Protein AF-A0A439DSK4-F1 (afdb_monomer)

Secondary structure (DSSP, 8-state):
-HHHHHHHHHHHHHHHHHHHHHHHHHHHH-GGGTTTS-TTTTTTT-TT-HHHHHHHHHHHHHHHHHHHHHTTTT-TTHHHHHHHHHHHHHHHHHHHHHTT--BTTB-TTHHHHHHHHHHHTT--SPEEETTEEESSSPPHHHHHHHHHHHHHHHHHHHHHHHHHHHHHHHHHHHHH-S-EEEEE---TTTHHHHHHHHHHS-TTSEEEEEES-TTSTHHHHHHHTTPEEEE--TT-HHHHHT-GGGGGEEEEEE--S-HHHHHHHHHHHHHHHHHHHHHHHHHHHT----------TTSSSSHHHHHSSTT---S--------------

Structure (mmCIF, N/CA/C/O backbone):
data_AF-A0A439DSK4-F1
#
_entry.id   AF-A0A439DSK4-F1
#
loop_
_atom_site.group_PDB
_atom_site.id
_atom_site.type_symbol
_atom_site.label_atom_id
_atom_site.label_alt_id
_atom_site.label_comp_id
_atom_site.label_asym_id
_atom_site.label_entity_id
_atom_site.label_seq_id
_atom_site.pdbx_PDB_ins_code
_atom_site.Cartn_x
_atom_site.Cartn_y
_atom_site.Cartn_z
_atom_site.occupancy
_atom_site.B_iso_or_equiv
_atom_site.auth_seq_id
_atom_site.auth_comp_id
_atom_site.auth_asym_id
_atom_site.auth_atom_id
_atom_site.pdbx_PDB_model_num
ATOM 1 N N . MET A 1 1 ? -8.556 -24.404 4.273 1.00 47.94 1 MET A N 1
ATOM 2 C CA . MET A 1 1 ? -8.830 -24.194 2.830 1.00 47.94 1 MET A CA 1
ATOM 3 C C . MET A 1 1 ? -8.808 -22.723 2.396 1.00 47.94 1 MET A C 1
ATOM 5 O O . MET A 1 1 ? -8.064 -22.414 1.481 1.00 47.94 1 MET A O 1
ATOM 9 N N . ARG A 1 2 ? -9.529 -21.777 3.029 1.00 57.34 2 ARG A N 1
ATOM 10 C CA . ARG A 1 2 ? -9.456 -20.345 2.624 1.00 57.34 2 ARG A CA 1
ATOM 11 C C . ARG A 1 2 ? -8.053 -19.719 2.728 1.00 57.34 2 ARG A C 1
ATOM 13 O O . ARG A 1 2 ? -7.704 -18.893 1.894 1.00 57.34 2 ARG A O 1
ATOM 20 N N . SER A 1 3 ? -7.243 -20.126 3.708 1.00 65.94 3 SER A N 1
ATOM 21 C CA . SER A 1 3 ? -5.870 -19.625 3.873 1.00 65.94 3 SER A CA 1
ATOM 22 C C . SER A 1 3 ? -4.906 -20.142 2.799 1.00 65.94 3 SER A C 1
ATOM 24 O O . SER A 1 3 ? -4.084 -19.378 2.308 1.00 65.94 3 SER A O 1
ATOM 26 N N . THR A 1 4 ? -5.025 -21.407 2.387 1.00 75.81 4 THR A N 1
ATOM 27 C CA . THR A 1 4 ? -4.135 -22.016 1.385 1.00 75.81 4 THR A CA 1
ATOM 28 C C . THR A 1 4 ? -4.382 -21.450 -0.011 1.00 75.81 4 THR A C 1
ATOM 30 O O . THR A 1 4 ? -3.425 -21.134 -0.712 1.00 75.81 4 THR A O 1
ATOM 33 N N . VAL A 1 5 ? -5.648 -21.218 -0.378 1.00 79.38 5 VAL A N 1
ATOM 34 C CA . VAL A 1 5 ? -6.018 -20.573 -1.652 1.00 79.38 5 VAL A CA 1
ATOM 35 C C . VAL A 1 5 ? -5.523 -19.125 -1.709 1.00 79.38 5 VAL A C 1
ATOM 37 O O . VAL A 1 5 ? -4.983 -18.705 -2.728 1.00 79.38 5 VAL A O 1
ATOM 40 N N . ALA A 1 6 ? -5.640 -18.368 -0.612 1.00 78.69 6 ALA A N 1
ATOM 41 C CA . ALA A 1 6 ? -5.159 -16.987 -0.563 1.00 78.69 6 ALA A CA 1
ATOM 42 C C . ALA A 1 6 ? -3.629 -16.898 -0.709 1.00 78.69 6 ALA A C 1
ATOM 44 O O . ALA A 1 6 ? -3.128 -16.057 -1.450 1.00 78.69 6 ALA A O 1
ATOM 45 N N . VAL A 1 7 ? -2.885 -17.794 -0.051 1.00 83.06 7 VAL A N 1
ATOM 46 C CA . VAL A 1 7 ? -1.418 -17.855 -0.165 1.00 83.06 7 VAL A CA 1
ATOM 47 C C . VAL A 1 7 ? -0.987 -18.277 -1.570 1.00 83.06 7 VAL A C 1
ATOM 49 O O . VAL A 1 7 ? -0.071 -17.674 -2.127 1.00 83.06 7 VAL A O 1
ATOM 52 N N . ALA A 1 8 ? -1.653 -19.268 -2.167 1.00 86.94 8 ALA A N 1
ATOM 53 C CA . ALA A 1 8 ? -1.380 -19.691 -3.539 1.00 86.94 8 ALA A CA 1
ATOM 54 C C . ALA A 1 8 ? -1.649 -18.564 -4.548 1.00 86.94 8 ALA A C 1
ATOM 56 O O . ALA A 1 8 ? -0.822 -18.325 -5.423 1.00 86.94 8 ALA A O 1
ATOM 57 N N . ALA A 1 9 ? -2.746 -17.818 -4.380 1.00 88.38 9 ALA A N 1
ATOM 58 C CA . ALA A 1 9 ? -3.070 -16.673 -5.226 1.00 88.38 9 ALA A CA 1
ATOM 59 C C . ALA A 1 9 ? -2.024 -15.553 -5.113 1.00 88.38 9 ALA A C 1
ATOM 61 O O . ALA A 1 9 ? -1.561 -15.052 -6.133 1.00 88.38 9 ALA A O 1
ATOM 62 N N . VAL A 1 10 ? -1.599 -15.196 -3.893 1.00 88.19 10 VAL A N 1
ATOM 63 C CA . VAL A 1 10 ? -0.529 -14.201 -3.690 1.00 88.19 10 VAL A CA 1
ATOM 64 C C . VAL A 1 10 ? 0.764 -14.651 -4.367 1.00 88.19 10 VAL A C 1
ATOM 66 O O . VAL A 1 10 ? 1.377 -13.850 -5.062 1.00 88.19 10 VAL A O 1
ATOM 69 N N . ARG A 1 11 ? 1.153 -15.926 -4.220 1.00 90.81 11 ARG A N 1
ATOM 70 C CA . ARG A 1 11 ? 2.361 -16.478 -4.857 1.00 90.81 11 ARG A CA 1
ATOM 71 C C . ARG A 1 11 ? 2.275 -16.466 -6.382 1.00 90.81 11 ARG A C 1
ATOM 73 O O . ARG A 1 11 ? 3.230 -16.072 -7.042 1.00 90.81 11 ARG A O 1
ATOM 80 N N . ALA A 1 12 ? 1.141 -16.874 -6.944 1.00 93.12 12 ALA A N 1
ATOM 81 C CA . ALA A 1 12 ? 0.941 -16.872 -8.389 1.00 93.12 12 ALA A CA 1
ATOM 82 C C . ALA A 1 12 ? 1.035 -15.447 -8.951 1.00 93.12 12 ALA A C 1
ATOM 84 O O . ALA A 1 12 ? 1.799 -15.197 -9.880 1.00 93.12 12 ALA A O 1
ATOM 85 N N . VAL A 1 13 ? 0.332 -14.490 -8.336 1.00 92.56 13 VAL A N 1
ATOM 86 C CA . VAL A 1 13 ? 0.369 -13.086 -8.767 1.00 92.56 13 VAL A CA 1
ATOM 87 C C . VAL A 1 13 ? 1.749 -12.466 -8.538 1.00 92.56 13 VAL A C 1
ATOM 89 O O . VAL A 1 13 ? 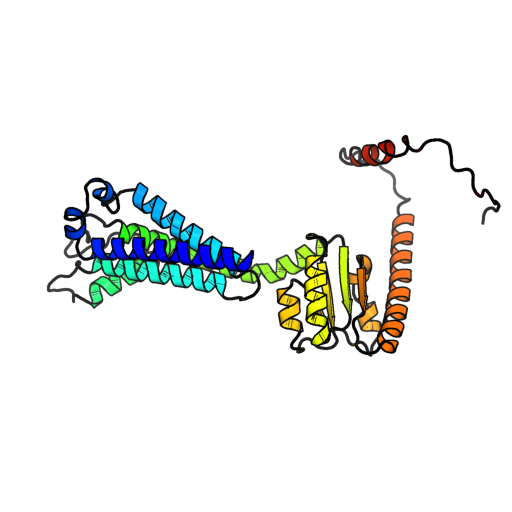2.195 -11.696 -9.382 1.00 92.56 13 VAL A O 1
ATOM 92 N N . SER A 1 14 ? 2.466 -12.819 -7.464 1.00 90.81 14 SER A N 1
ATOM 93 C CA . SER A 1 14 ? 3.832 -12.328 -7.249 1.00 90.81 14 SER A CA 1
ATOM 94 C C . SER A 1 14 ? 4.803 -12.855 -8.301 1.00 90.81 14 SER A C 1
ATOM 96 O O . SER A 1 14 ? 5.611 -12.084 -8.796 1.00 90.81 14 SER A O 1
ATOM 98 N N . VAL A 1 15 ? 4.700 -14.133 -8.688 1.00 94.31 15 VAL A N 1
ATOM 99 C CA . VAL A 1 15 ? 5.528 -14.705 -9.765 1.00 94.31 15 VAL A CA 1
ATOM 100 C C . VAL A 1 15 ? 5.248 -13.986 -11.083 1.00 94.31 15 VAL A C 1
ATOM 102 O O . VAL A 1 15 ? 6.185 -13.562 -11.753 1.00 94.31 15 VAL A O 1
ATOM 105 N N . VAL A 1 16 ? 3.973 -13.775 -11.422 1.00 94.50 16 VAL A N 1
ATOM 106 C CA . VAL A 1 16 ? 3.589 -13.018 -12.622 1.00 94.50 16 VAL A CA 1
ATOM 107 C C . VAL A 1 16 ? 4.134 -11.589 -12.562 1.00 94.50 16 VAL A C 1
ATOM 109 O O . VAL A 1 16 ? 4.761 -11.143 -13.516 1.00 94.50 16 VAL A O 1
ATOM 112 N N . ALA A 1 17 ? 3.968 -10.884 -11.441 1.00 92.69 17 ALA A N 1
ATOM 113 C CA . ALA A 1 17 ? 4.487 -9.529 -11.269 1.00 92.69 17 ALA A CA 1
ATOM 114 C C . ALA A 1 17 ? 6.015 -9.476 -11.432 1.00 92.69 17 ALA A C 1
ATOM 116 O O . ALA A 1 17 ? 6.518 -8.628 -12.163 1.00 92.69 17 ALA A O 1
ATOM 117 N N . SER A 1 18 ? 6.751 -10.401 -10.811 1.00 92.94 18 SER A N 1
ATOM 118 C CA . SER A 1 18 ? 8.209 -10.488 -10.933 1.00 92.94 18 SER A CA 1
ATOM 119 C C . SER A 1 18 ? 8.661 -10.774 -12.365 1.00 92.94 18 SER A C 1
ATOM 121 O O . SER A 1 18 ? 9.619 -10.155 -12.816 1.00 92.94 18 SER A O 1
ATOM 123 N N . LEU A 1 19 ? 7.967 -11.651 -13.099 1.00 93.50 19 LEU A N 1
ATOM 124 C CA . LEU A 1 19 ? 8.266 -11.923 -14.510 1.00 93.50 19 LEU A CA 1
ATOM 125 C C . LEU A 1 19 ? 8.030 -10.688 -15.388 1.00 93.50 19 LEU A C 1
ATOM 127 O O . LEU A 1 19 ? 8.884 -10.350 -16.205 1.00 93.50 19 LEU A O 1
ATOM 131 N N . LEU A 1 20 ? 6.908 -9.985 -15.194 1.00 92.44 20 LEU A N 1
ATOM 132 C CA . LEU A 1 20 ? 6.595 -8.765 -15.943 1.00 92.44 20 LEU A CA 1
ATOM 133 C C . LEU A 1 20 ? 7.613 -7.653 -15.657 1.00 92.44 20 LEU A C 1
ATOM 135 O O . LEU A 1 20 ? 8.117 -7.026 -16.585 1.00 92.44 20 LEU A O 1
ATOM 139 N N . LEU A 1 21 ? 7.942 -7.426 -14.382 1.00 92.81 21 LEU A N 1
ATOM 140 C CA . LEU A 1 21 ? 8.924 -6.421 -13.975 1.00 92.81 21 LEU A CA 1
ATOM 141 C C . LEU A 1 21 ? 10.331 -6.775 -14.464 1.00 92.81 21 LEU A C 1
ATOM 143 O O . LEU A 1 21 ? 11.011 -5.911 -15.006 1.00 92.81 21 LEU A O 1
ATOM 147 N N . GLY A 1 22 ? 10.750 -8.036 -14.330 1.00 91.31 22 GLY A N 1
ATOM 148 C CA . GLY A 1 22 ? 12.042 -8.510 -14.825 1.00 91.31 22 GLY A CA 1
ATOM 149 C C . GLY A 1 22 ? 12.175 -8.350 -16.340 1.00 91.31 22 GLY A C 1
ATOM 150 O O . GLY A 1 22 ? 13.206 -7.882 -16.818 1.00 91.31 22 GLY A O 1
ATOM 151 N N . TYR A 1 23 ? 11.111 -8.644 -17.093 1.00 89.94 23 TYR A N 1
ATOM 152 C CA . TYR A 1 23 ? 11.073 -8.404 -18.536 1.00 89.94 23 TYR A CA 1
ATOM 153 C C . TYR A 1 23 ? 11.202 -6.912 -18.882 1.00 89.94 23 TYR A C 1
ATOM 155 O O . TYR A 1 23 ? 11.956 -6.553 -19.783 1.00 89.94 23 TYR A O 1
ATOM 163 N N . LEU A 1 24 ? 10.524 -6.024 -18.146 1.00 89.50 24 LEU A N 1
ATOM 164 C CA . LEU A 1 24 ? 10.644 -4.577 -18.355 1.00 89.50 24 LEU A CA 1
ATOM 165 C C . LEU A 1 24 ? 12.032 -4.036 -18.000 1.00 89.50 24 LEU A C 1
ATOM 167 O O . LEU A 1 24 ? 12.530 -3.167 -18.709 1.00 89.50 24 LEU A O 1
ATOM 171 N N . VAL A 1 25 ? 12.664 -4.558 -16.947 1.00 91.12 25 VAL A N 1
ATOM 172 C CA . VAL A 1 25 ? 14.054 -4.225 -16.601 1.00 91.12 25 VAL A CA 1
ATOM 173 C C . VAL A 1 25 ? 15.002 -4.665 -17.718 1.00 91.12 25 VAL A C 1
ATOM 175 O O . VAL A 1 25 ? 15.845 -3.881 -18.143 1.00 91.12 25 VAL A O 1
ATOM 178 N N . ALA A 1 26 ? 14.829 -5.878 -18.251 1.00 88.62 26 ALA A N 1
ATOM 179 C CA . ALA A 1 26 ? 15.627 -6.364 -19.374 1.00 88.62 26 ALA A CA 1
ATOM 180 C C . ALA A 1 26 ? 15.445 -5.499 -20.632 1.00 88.62 26 ALA A C 1
ATOM 182 O O . ALA A 1 26 ? 16.425 -5.177 -21.295 1.00 88.62 26 ALA A O 1
ATOM 183 N N . LEU A 1 27 ? 14.213 -5.074 -20.933 1.00 86.75 27 LEU A N 1
ATOM 184 C CA . LEU A 1 27 ? 13.937 -4.160 -22.045 1.00 86.75 27 LEU A CA 1
ATOM 185 C C . LEU A 1 27 ? 14.518 -2.757 -21.840 1.00 86.75 27 LEU A C 1
ATOM 187 O O . LEU A 1 27 ? 14.859 -2.111 -22.827 1.00 86.75 27 LEU A O 1
ATOM 191 N N . ALA A 1 28 ? 14.594 -2.279 -20.596 1.00 85.44 28 ALA A N 1
ATOM 192 C CA . ALA A 1 28 ? 15.182 -0.982 -20.273 1.00 85.44 28 ALA A CA 1
ATOM 193 C C . ALA A 1 28 ? 16.709 -0.992 -20.444 1.00 85.44 28 ALA A C 1
ATOM 195 O O . ALA A 1 28 ? 17.261 -0.034 -20.969 1.00 85.44 28 ALA A O 1
ATOM 196 N N . LEU A 1 29 ? 17.369 -2.091 -20.062 1.00 85.88 29 LEU A N 1
ATOM 197 C CA . LEU A 1 29 ? 18.821 -2.257 -20.204 1.00 85.88 29 LEU A CA 1
ATOM 198 C C . LEU A 1 29 ? 19.249 -2.629 -21.630 1.00 85.88 29 LEU A C 1
ATOM 200 O O . LEU A 1 29 ? 20.319 -2.238 -22.080 1.00 85.88 29 LEU A O 1
ATOM 204 N N . ALA A 1 30 ? 18.442 -3.426 -22.330 1.00 84.31 30 ALA A N 1
ATOM 205 C CA . ALA A 1 30 ? 18.761 -3.949 -23.651 1.00 84.31 30 ALA A CA 1
ATOM 206 C C . ALA A 1 30 ? 17.508 -3.923 -24.547 1.00 84.31 30 ALA A C 1
ATOM 208 O O . ALA A 1 30 ? 16.798 -4.930 -24.662 1.00 84.31 30 ALA A O 1
ATOM 209 N N . PRO A 1 31 ? 17.228 -2.804 -25.241 1.00 80.62 31 PRO A N 1
ATOM 210 C CA . PRO A 1 31 ? 16.027 -2.674 -26.073 1.00 80.62 31 PRO A CA 1
ATOM 211 C C . PRO A 1 31 ? 15.969 -3.708 -27.213 1.00 80.62 31 PRO A C 1
ATOM 213 O O . PRO A 1 31 ? 14.883 -4.121 -27.618 1.00 80.62 31 PRO A O 1
ATOM 216 N N . GLN A 1 32 ? 17.132 -4.207 -27.646 1.00 79.50 32 GLN A N 1
ATOM 217 C CA . GLN A 1 32 ? 17.323 -5.258 -28.659 1.00 79.50 32 GLN A CA 1
ATOM 218 C C . GLN A 1 32 ? 16.675 -6.603 -28.278 1.00 79.50 32 GLN A C 1
ATOM 220 O O . GLN A 1 32 ? 16.420 -7.452 -29.132 1.00 79.50 32 GLN A O 1
ATOM 225 N N . VAL A 1 33 ? 16.397 -6.832 -26.987 1.00 80.56 33 VAL A N 1
ATOM 226 C CA . VAL A 1 33 ? 15.701 -8.042 -26.514 1.00 80.56 33 VAL A CA 1
ATOM 227 C C . VAL A 1 33 ? 14.283 -8.121 -27.089 1.00 80.56 33 VAL A C 1
ATOM 229 O O . VAL A 1 33 ? 13.778 -9.222 -27.312 1.00 80.56 33 VAL A O 1
ATOM 232 N N . ARG A 1 34 ? 13.659 -6.977 -27.406 1.00 79.44 34 ARG A N 1
ATOM 233 C CA . ARG A 1 34 ? 12.335 -6.937 -28.040 1.00 79.44 34 ARG A CA 1
ATOM 234 C C . ARG A 1 34 ? 12.344 -7.539 -29.442 1.00 79.44 34 ARG A C 1
ATOM 236 O O . ARG A 1 34 ? 11.388 -8.216 -29.806 1.00 79.44 34 ARG A O 1
ATOM 243 N N . ASP A 1 35 ? 13.413 -7.329 -30.201 1.00 80.12 35 ASP A N 1
ATOM 244 C CA . ASP A 1 35 ? 13.497 -7.779 -31.595 1.00 80.12 35 ASP A CA 1
ATOM 245 C C . ASP A 1 35 ? 13.638 -9.302 -31.697 1.00 80.12 35 ASP A C 1
ATOM 247 O O . ASP A 1 35 ? 13.236 -9.909 -32.686 1.00 80.12 35 ASP A O 1
ATOM 251 N N . ARG A 1 36 ? 14.136 -9.943 -30.631 1.00 82.06 36 ARG A N 1
ATOM 252 C CA . ARG A 1 36 ? 14.191 -11.408 -30.502 1.00 82.06 36 ARG A CA 1
ATOM 253 C C . ARG A 1 36 ? 12.869 -12.027 -30.037 1.00 82.06 36 ARG A C 1
ATOM 255 O O . ARG A 1 36 ? 12.736 -13.250 -30.057 1.00 82.06 36 ARG A O 1
ATOM 262 N N . ALA A 1 37 ? 11.904 -11.219 -29.594 1.00 79.88 37 ALA A N 1
ATOM 263 C CA . ALA A 1 37 ? 10.611 -11.706 -29.132 1.00 79.88 37 ALA A CA 1
ATOM 264 C C . ALA A 1 37 ? 9.670 -12.002 -30.317 1.00 79.88 37 ALA A C 1
ATOM 266 O O . ALA A 1 37 ? 9.705 -11.295 -31.330 1.00 79.88 37 ALA A O 1
ATOM 267 N N . PRO A 1 38 ? 8.783 -13.010 -30.196 1.00 85.12 38 PRO A N 1
ATOM 268 C CA . PRO A 1 38 ? 7.794 -13.307 -31.227 1.00 85.12 38 PRO A CA 1
ATOM 269 C C . PRO A 1 38 ? 6.893 -12.093 -31.489 1.00 85.12 38 PRO A C 1
ATOM 271 O O . PRO A 1 38 ? 6.562 -11.343 -30.568 1.00 85.12 38 PRO A O 1
ATOM 274 N N . ALA A 1 39 ? 6.451 -11.920 -32.739 1.00 81.19 39 ALA A N 1
ATOM 275 C CA . ALA A 1 39 ? 5.679 -10.754 -33.190 1.00 81.19 39 ALA A CA 1
ATOM 276 C C . ALA A 1 39 ? 4.429 -10.462 -32.333 1.00 81.19 39 ALA A C 1
ATOM 278 O O . ALA A 1 39 ? 4.049 -9.309 -32.138 1.00 81.19 39 ALA A O 1
ATOM 279 N N . THR A 1 40 ? 3.826 -11.501 -31.750 1.00 80.38 40 THR A N 1
ATOM 280 C CA . THR A 1 40 ? 2.673 -11.406 -30.844 1.00 80.38 40 THR A CA 1
ATOM 281 C C . THR A 1 40 ? 2.989 -10.807 -29.472 1.00 80.38 40 THR A C 1
ATOM 283 O O . THR A 1 40 ? 2.054 -10.401 -28.792 1.00 80.38 40 THR A O 1
ATOM 286 N N . LEU A 1 41 ? 4.257 -10.726 -29.051 1.00 80.75 41 LEU A N 1
ATOM 287 C CA . LEU A 1 41 ? 4.695 -10.099 -27.792 1.00 80.75 41 LEU A CA 1
ATOM 288 C C . LEU A 1 41 ? 5.414 -8.760 -27.986 1.00 80.75 41 LEU A C 1
ATOM 290 O O . LEU A 1 41 ? 5.606 -8.035 -27.013 1.00 80.75 41 LEU A O 1
ATOM 294 N N . GLN A 1 42 ? 5.769 -8.385 -29.215 1.00 82.00 42 GLN A N 1
ATOM 295 C CA . GLN A 1 42 ? 6.501 -7.140 -29.484 1.00 82.00 42 GLN A CA 1
ATOM 296 C C . GLN A 1 42 ? 5.717 -5.872 -29.113 1.00 82.00 42 GLN A C 1
ATOM 298 O O . GLN A 1 42 ? 6.315 -4.813 -28.931 1.00 82.00 42 GLN A O 1
ATOM 303 N N . TRP A 1 43 ? 4.388 -5.952 -28.981 1.00 83.31 43 TRP A N 1
ATOM 304 C CA . TRP A 1 43 ? 3.569 -4.845 -28.475 1.00 83.31 43 TRP A CA 1
ATOM 305 C C . TRP A 1 43 ? 3.781 -4.589 -26.976 1.00 83.31 43 TRP A C 1
ATOM 307 O O . TRP A 1 43 ? 3.610 -3.457 -26.515 1.00 83.31 43 TRP A O 1
ATOM 317 N N . PHE A 1 44 ? 4.161 -5.622 -26.218 1.00 83.25 44 PHE A N 1
ATOM 318 C CA . PHE A 1 44 ? 4.345 -5.544 -24.779 1.00 83.25 44 PHE A CA 1
ATOM 319 C C . PHE A 1 44 ? 5.709 -4.911 -24.472 1.00 83.25 44 PHE A C 1
ATOM 321 O O . PHE A 1 44 ? 6.766 -5.486 -24.736 1.00 83.25 44 PHE A O 1
ATOM 328 N N . GLY A 1 45 ? 5.679 -3.692 -23.931 1.00 80.12 45 GLY A N 1
ATOM 329 C CA . GLY A 1 45 ? 6.864 -2.923 -23.546 1.00 80.12 45 GLY A CA 1
ATOM 330 C C . GLY A 1 45 ? 7.280 -1.858 -24.556 1.00 80.12 45 GLY A C 1
ATOM 331 O O . GLY A 1 45 ? 8.278 -1.184 -24.313 1.00 80.12 45 GLY A O 1
ATOM 332 N N . ARG A 1 46 ? 6.545 -1.682 -25.666 1.00 85.31 46 ARG A N 1
ATOM 333 C CA . ARG A 1 46 ? 6.763 -0.579 -26.622 1.00 85.31 46 ARG A CA 1
ATOM 334 C C . ARG A 1 46 ? 6.652 0.787 -25.928 1.00 85.31 46 ARG A C 1
ATOM 336 O O . ARG A 1 46 ? 5.673 0.973 -25.210 1.00 85.31 46 ARG A O 1
ATOM 343 N N . PRO A 1 47 ? 7.580 1.735 -26.166 1.00 83.06 47 PRO A N 1
ATOM 344 C CA . PRO A 1 47 ? 7.474 3.110 -25.669 1.00 83.06 47 PRO A CA 1
ATOM 345 C C . PRO A 1 47 ? 6.075 3.690 -25.917 1.00 83.06 47 PRO A C 1
ATOM 347 O O . PRO A 1 47 ? 5.546 3.548 -27.019 1.00 83.06 47 PRO A O 1
ATOM 350 N N . GLY A 1 48 ? 5.454 4.276 -24.889 1.00 81.44 48 GLY A N 1
ATOM 351 C CA . GLY A 1 48 ? 4.106 4.859 -24.970 1.00 81.44 48 GLY A CA 1
ATOM 352 C C . GLY A 1 48 ? 2.936 3.865 -25.095 1.00 81.44 48 GLY A C 1
ATOM 353 O O . GLY A 1 48 ? 1.804 4.274 -25.350 1.00 81.44 48 GLY A O 1
ATOM 354 N N . SER A 1 49 ? 3.160 2.556 -24.933 1.00 88.12 49 SER A N 1
ATOM 355 C CA . SER A 1 49 ? 2.093 1.547 -25.021 1.00 88.12 49 SER A CA 1
ATOM 356 C C . SER A 1 49 ? 1.237 1.512 -23.748 1.00 88.12 49 SER A C 1
ATOM 358 O O . SER A 1 49 ? 1.596 0.876 -22.746 1.00 88.12 49 SER A O 1
ATOM 360 N N . TRP A 1 50 ? 0.070 2.162 -23.804 1.00 88.12 50 TRP A N 1
ATOM 361 C CA . TRP A 1 50 ? -0.884 2.259 -22.691 1.00 88.12 50 TRP A CA 1
ATOM 362 C C . TRP A 1 50 ? -1.377 0.892 -22.196 1.00 88.12 50 TRP A C 1
ATOM 364 O O . TRP A 1 50 ? -1.617 0.720 -20.999 1.00 88.12 50 TRP A O 1
ATOM 374 N N . GLN A 1 51 ? -1.477 -0.104 -23.085 1.00 91.50 51 GLN A N 1
ATOM 375 C CA . GLN A 1 51 ? -1.910 -1.458 -22.735 1.00 91.50 51 GLN A CA 1
ATOM 376 C C . GLN A 1 51 ? -0.932 -2.115 -21.756 1.00 91.50 51 GLN A C 1
ATOM 378 O O . GLN A 1 51 ? -1.351 -2.732 -20.777 1.00 91.50 51 GLN A O 1
ATOM 383 N N . THR A 1 52 ? 0.376 -1.950 -21.981 1.00 90.12 52 THR A N 1
ATOM 384 C CA . THR A 1 52 ? 1.410 -2.467 -21.071 1.00 90.12 52 THR A CA 1
ATOM 385 C C . THR A 1 52 ? 1.283 -1.867 -19.680 1.00 90.12 52 THR A C 1
ATOM 387 O O . THR A 1 52 ? 1.309 -2.591 -18.685 1.00 90.12 52 THR A O 1
ATOM 390 N N . ILE A 1 53 ? 1.122 -0.542 -19.621 1.00 89.31 53 ILE A N 1
ATOM 391 C CA . ILE A 1 53 ? 1.005 0.206 -18.368 1.00 89.31 53 ILE A CA 1
ATOM 392 C C . ILE A 1 53 ? -0.221 -0.286 -17.601 1.00 89.31 53 ILE A C 1
ATOM 394 O O . ILE A 1 53 ? -0.108 -0.648 -16.431 1.00 89.31 53 ILE A O 1
ATOM 398 N N . ALA A 1 54 ? -1.374 -0.371 -18.272 1.00 91.50 54 ALA A N 1
ATOM 399 C CA . ALA A 1 54 ? -2.619 -0.824 -17.667 1.00 91.50 54 ALA A CA 1
ATOM 400 C C . ALA A 1 54 ? -2.492 -2.238 -17.079 1.00 91.50 54 ALA A C 1
ATOM 402 O O . ALA A 1 54 ? -2.911 -2.466 -15.942 1.00 91.50 54 ALA A O 1
ATOM 403 N N . ILE A 1 55 ? -1.872 -3.176 -17.806 1.00 92.75 55 ILE A N 1
ATOM 404 C CA . ILE A 1 55 ? -1.671 -4.555 -17.339 1.00 92.75 55 ILE A CA 1
ATOM 405 C C . ILE A 1 55 ? -0.782 -4.582 -16.094 1.00 92.75 55 ILE A C 1
ATOM 407 O O . ILE A 1 55 ? -1.171 -5.165 -15.082 1.00 92.75 55 ILE A O 1
ATOM 411 N N . VAL A 1 56 ? 0.383 -3.930 -16.131 1.00 92.94 56 VAL A N 1
ATOM 412 C CA . VAL A 1 56 ? 1.334 -3.966 -15.010 1.00 92.94 56 VAL A CA 1
ATOM 413 C C . VAL A 1 56 ? 0.754 -3.283 -13.776 1.00 92.94 56 VAL A C 1
ATOM 415 O O . VAL A 1 56 ? 0.788 -3.861 -12.690 1.00 92.94 56 VAL A O 1
ATOM 418 N N . VAL A 1 57 ? 0.148 -2.103 -13.932 1.00 92.38 57 VAL A N 1
ATOM 419 C CA . VAL A 1 57 ? -0.512 -1.393 -12.826 1.00 92.38 57 VAL A CA 1
ATOM 420 C C . VAL A 1 57 ? -1.634 -2.241 -12.225 1.00 92.38 57 VAL A C 1
ATOM 422 O O . VAL A 1 57 ? -1.727 -2.347 -11.003 1.00 92.38 57 VAL A O 1
ATOM 425 N N . THR A 1 58 ? -2.446 -2.901 -13.055 1.00 93.94 58 THR A N 1
ATOM 426 C CA . THR A 1 58 ? -3.527 -3.780 -12.579 1.00 93.94 58 THR A CA 1
ATOM 427 C C . THR A 1 58 ? -2.980 -4.974 -11.800 1.00 93.94 58 THR A C 1
ATOM 429 O O . THR A 1 58 ? -3.500 -5.297 -10.733 1.00 93.94 58 THR A O 1
ATOM 432 N N . VAL A 1 59 ? -1.908 -5.608 -12.285 1.00 94.00 59 VAL A N 1
ATOM 433 C CA . VAL A 1 59 ? -1.256 -6.733 -11.596 1.00 94.00 59 VAL A CA 1
ATOM 434 C C . VAL A 1 59 ? -0.663 -6.289 -10.256 1.00 94.00 59 VAL A C 1
ATOM 436 O O . VAL A 1 59 ? -0.863 -6.972 -9.251 1.00 94.00 59 VAL A O 1
ATOM 439 N N . LEU A 1 60 ? 0.002 -5.130 -10.199 1.00 92.31 60 LEU A N 1
ATOM 440 C CA . LEU A 1 60 ? 0.554 -4.578 -8.956 1.00 92.31 60 LEU A CA 1
ATOM 441 C C . LEU A 1 60 ? -0.544 -4.191 -7.957 1.00 92.31 60 LEU A C 1
ATOM 443 O O . LEU A 1 60 ? -0.432 -4.496 -6.768 1.00 92.31 60 LEU A O 1
ATOM 447 N N . ALA A 1 61 ? -1.631 -3.577 -8.428 1.00 91.81 61 ALA A N 1
ATOM 448 C CA . ALA A 1 61 ? -2.788 -3.254 -7.599 1.00 91.81 61 ALA A CA 1
ATOM 449 C C . ALA A 1 61 ? -3.451 -4.524 -7.047 1.00 91.81 61 ALA A C 1
ATOM 451 O O . ALA A 1 61 ? -3.735 -4.607 -5.850 1.00 91.81 61 ALA A O 1
ATOM 452 N N . LEU A 1 62 ? -3.644 -5.543 -7.892 1.00 93.62 62 LEU A N 1
ATOM 453 C CA . LEU A 1 62 ? -4.185 -6.837 -7.485 1.00 93.62 62 LEU A CA 1
ATOM 454 C C . LEU A 1 62 ? -3.284 -7.510 -6.444 1.00 93.62 62 LEU A C 1
ATOM 456 O O . LEU A 1 62 ? -3.792 -7.996 -5.433 1.00 93.62 62 LEU A O 1
ATOM 460 N N . LEU A 1 63 ? -1.963 -7.493 -6.648 1.00 91.12 63 LEU A N 1
ATOM 461 C CA . LEU A 1 63 ? -0.992 -8.016 -5.689 1.00 91.12 63 LEU A CA 1
ATOM 462 C C . LEU A 1 63 ? -1.101 -7.293 -4.343 1.00 91.12 63 LEU A C 1
ATOM 464 O O . LEU A 1 63 ? -1.229 -7.950 -3.313 1.00 91.12 63 LEU A O 1
ATOM 468 N N . GLY A 1 64 ? -1.125 -5.957 -4.345 1.00 87.50 64 GLY A N 1
ATOM 469 C CA . GLY A 1 64 ? -1.289 -5.154 -3.132 1.00 87.50 64 GLY A CA 1
ATOM 470 C C . GLY A 1 64 ? -2.584 -5.486 -2.383 1.00 87.50 64 GLY A C 1
ATOM 471 O O . GLY A 1 64 ? -2.560 -5.740 -1.178 1.00 87.50 64 GLY A O 1
ATOM 472 N N . ILE A 1 65 ? -3.712 -5.578 -3.098 1.00 88.25 65 ILE A N 1
ATOM 473 C CA . ILE A 1 65 ? -5.013 -5.955 -2.523 1.00 88.25 65 ILE A CA 1
ATOM 474 C C . ILE A 1 65 ? -4.962 -7.367 -1.931 1.00 88.25 65 ILE A C 1
ATOM 476 O O . ILE A 1 65 ? -5.447 -7.584 -0.819 1.00 88.25 65 ILE A O 1
ATOM 480 N N . LEU A 1 66 ? -4.388 -8.333 -2.652 1.00 88.31 66 LEU A N 1
ATOM 481 C CA . LEU A 1 66 ? -4.279 -9.716 -2.192 1.00 88.31 66 LEU A CA 1
ATOM 482 C C . LEU A 1 66 ? -3.367 -9.835 -0.971 1.00 88.31 66 LEU A C 1
ATOM 484 O O . LEU A 1 66 ? -3.733 -10.536 -0.034 1.00 88.31 66 LEU A O 1
ATOM 488 N N . VAL A 1 67 ? -2.238 -9.123 -0.932 1.00 84.81 67 VAL A N 1
ATOM 489 C CA . VAL A 1 67 ? -1.329 -9.089 0.225 1.00 84.81 67 VAL A CA 1
ATOM 490 C C . VAL A 1 67 ? -2.043 -8.518 1.449 1.00 84.81 67 VAL A C 1
ATOM 492 O O . VAL A 1 67 ? -2.043 -9.150 2.506 1.00 84.81 67 VAL A O 1
ATOM 495 N N . VAL A 1 68 ? -2.729 -7.380 1.305 1.00 82.00 68 VAL A N 1
ATOM 496 C CA . VAL A 1 68 ? -3.485 -6.760 2.405 1.00 82.00 68 VAL A CA 1
ATOM 497 C C . VAL A 1 68 ? -4.623 -7.668 2.884 1.00 82.00 68 VAL A C 1
ATOM 499 O O . VAL A 1 68 ? -4.839 -7.805 4.089 1.00 82.00 68 VAL A O 1
ATOM 502 N N . ARG A 1 69 ? -5.339 -8.333 1.968 1.00 82.00 69 ARG A N 1
ATOM 503 C CA . ARG A 1 69 ? -6.434 -9.254 2.317 1.00 82.00 69 ARG A CA 1
ATOM 504 C C . ARG A 1 69 ? -5.944 -10.558 2.942 1.00 82.00 69 ARG A C 1
ATOM 506 O O . ARG A 1 69 ? -6.556 -11.031 3.896 1.00 82.00 69 ARG A O 1
ATOM 513 N N . ALA A 1 70 ? -4.861 -11.138 2.431 1.00 76.50 70 ALA A N 1
ATOM 514 C CA . ALA A 1 70 ? -4.304 -12.393 2.927 1.00 76.50 70 ALA A CA 1
ATOM 515 C C . ALA A 1 70 ? -3.658 -12.231 4.311 1.00 76.50 70 ALA A C 1
ATOM 517 O O . ALA A 1 70 ? -3.695 -13.161 5.114 1.00 76.50 70 ALA A O 1
ATOM 518 N N . GLN A 1 71 ? -3.105 -11.052 4.612 1.00 69.50 71 GLN A N 1
ATOM 519 C CA . GLN A 1 71 ? -2.466 -10.753 5.899 1.00 69.50 71 GLN A CA 1
ATOM 520 C C . GLN A 1 71 ? -3.427 -10.190 6.964 1.00 69.50 71 GLN A C 1
ATOM 522 O O . GLN A 1 71 ? -2.970 -9.798 8.039 1.00 69.50 71 GLN A O 1
ATOM 527 N N . GLY A 1 72 ? -4.741 -10.162 6.691 1.00 56.81 72 GLY A N 1
ATOM 528 C CA . GLY A 1 72 ? -5.778 -9.550 7.530 1.00 56.81 72 GLY A CA 1
ATOM 529 C C . GLY A 1 72 ? -5.542 -9.659 9.045 1.00 56.81 72 GLY A C 1
ATOM 530 O O . GLY A 1 72 ? -5.356 -10.751 9.574 1.00 56.81 72 GLY A O 1
ATOM 531 N N . VAL A 1 73 ? -5.542 -8.498 9.714 1.00 52.09 73 VAL A N 1
ATOM 532 C CA . VAL A 1 73 ? -5.413 -8.208 11.167 1.00 52.09 73 VAL A CA 1
ATOM 533 C C . VAL A 1 73 ? -4.210 -8.815 11.917 1.00 52.09 73 VAL A C 1
ATOM 535 O O . VAL A 1 73 ? -3.865 -8.334 12.989 1.00 52.09 73 VAL A O 1
ATOM 538 N N . ARG A 1 74 ? -3.505 -9.804 11.363 1.00 48.88 74 ARG A N 1
ATOM 539 C CA . ARG A 1 74 ? -2.481 -10.577 12.084 1.00 48.88 74 ARG A CA 1
ATOM 540 C C . ARG A 1 74 ? -1.083 -9.966 12.054 1.00 48.88 74 ARG A C 1
ATOM 542 O O . ARG A 1 74 ? -0.233 -10.408 12.819 1.00 48.88 74 ARG A O 1
ATOM 549 N N . ARG A 1 75 ? -0.816 -8.965 11.204 1.00 54.00 75 ARG A N 1
ATOM 550 C CA . ARG A 1 75 ? 0.463 -8.232 11.197 1.00 54.00 75 ARG A CA 1
ATOM 551 C C . ARG A 1 75 ? 0.257 -6.741 10.895 1.00 54.00 75 ARG A C 1
ATOM 553 O O . ARG A 1 75 ? -0.224 -6.415 9.811 1.00 54.00 75 ARG A O 1
ATOM 560 N N . PRO A 1 76 ? 0.660 -5.820 11.790 1.00 56.62 76 PRO A N 1
ATOM 561 C CA . PRO A 1 76 ? 0.504 -4.375 11.589 1.00 56.62 76 PRO A CA 1
ATOM 562 C C . PRO A 1 76 ? 1.372 -3.769 10.462 1.00 56.62 76 PRO A C 1
ATOM 564 O O . PRO A 1 76 ? 1.279 -2.572 10.216 1.00 56.62 76 PRO A O 1
ATOM 567 N N . GLY A 1 77 ? 2.181 -4.562 9.746 1.00 62.44 77 GLY A N 1
ATOM 568 C CA . GLY A 1 77 ? 3.131 -4.080 8.731 1.00 62.44 77 GLY A CA 1
ATOM 569 C C . GLY A 1 77 ? 2.702 -4.196 7.261 1.00 62.44 77 GLY A C 1
ATOM 570 O O . GLY A 1 77 ? 3.457 -3.771 6.392 1.00 62.44 77 GLY A O 1
ATOM 571 N N . ALA A 1 78 ? 1.529 -4.757 6.941 1.00 69.06 78 ALA A N 1
ATOM 572 C CA . ALA A 1 78 ? 1.149 -5.028 5.543 1.00 69.06 78 ALA A CA 1
ATOM 573 C C . ALA A 1 78 ? 1.131 -3.778 4.628 1.00 69.06 78 ALA A C 1
ATOM 575 O O . ALA A 1 78 ? 1.700 -3.841 3.539 1.00 69.06 78 ALA A O 1
ATOM 576 N N . PRO A 1 79 ? 0.557 -2.625 5.038 1.00 76.00 79 PRO A N 1
ATOM 577 C CA . PRO A 1 79 ? 0.568 -1.416 4.208 1.00 76.00 79 PRO A CA 1
ATOM 578 C C . PRO A 1 79 ? 1.982 -0.866 4.000 1.00 76.00 79 PRO A C 1
ATOM 580 O O . PRO A 1 79 ? 2.313 -0.414 2.909 1.00 76.00 79 PRO A O 1
ATOM 583 N N . VAL A 1 80 ? 2.831 -0.963 5.029 1.00 82.12 80 VAL A N 1
ATOM 584 C CA . VAL A 1 80 ? 4.234 -0.528 4.972 1.00 82.12 80 VAL A CA 1
ATOM 585 C C . VAL A 1 80 ? 5.010 -1.375 3.967 1.00 82.12 80 VAL A C 1
ATOM 587 O O . VAL A 1 80 ? 5.746 -0.829 3.154 1.00 82.12 80 VAL A O 1
ATOM 590 N N . ALA A 1 81 ? 4.796 -2.693 3.961 1.00 84.19 81 ALA A N 1
ATOM 591 C CA . ALA A 1 81 ? 5.428 -3.591 2.998 1.00 84.19 81 ALA A CA 1
ATOM 592 C C . ALA A 1 81 ? 5.007 -3.290 1.548 1.00 84.19 81 ALA A C 1
ATOM 594 O O . ALA A 1 81 ? 5.842 -3.349 0.650 1.00 84.19 81 ALA A O 1
ATOM 595 N N . VAL A 1 82 ? 3.738 -2.931 1.314 1.00 86.62 82 VAL A N 1
ATOM 596 C CA . VAL A 1 82 ? 3.254 -2.537 -0.023 1.00 86.62 82 VAL A CA 1
ATOM 597 C C . VAL A 1 82 ? 3.911 -1.234 -0.481 1.00 86.62 82 VAL A C 1
ATOM 599 O O . VAL A 1 82 ? 4.398 -1.168 -1.606 1.00 86.62 82 VAL A O 1
ATOM 602 N N . VAL A 1 83 ? 3.975 -0.220 0.387 1.00 88.31 83 VAL A N 1
ATOM 603 C CA . VAL A 1 83 ? 4.648 1.056 0.088 1.00 88.31 83 VAL A CA 1
ATOM 604 C C . VAL A 1 83 ? 6.136 0.840 -0.189 1.00 88.31 83 VAL A C 1
ATOM 606 O O . VAL A 1 83 ? 6.643 1.322 -1.198 1.00 88.31 83 VAL A O 1
ATOM 609 N N . ALA A 1 84 ? 6.824 0.077 0.664 1.00 89.00 84 ALA A N 1
ATOM 610 C CA . ALA A 1 84 ? 8.235 -0.249 0.486 1.00 89.00 84 ALA A CA 1
ATOM 611 C C . ALA A 1 84 ? 8.479 -1.022 -0.820 1.00 89.00 84 ALA A C 1
ATOM 613 O O . ALA A 1 84 ? 9.425 -0.727 -1.544 1.00 89.00 84 ALA A O 1
ATOM 614 N N . GLY A 1 85 ? 7.592 -1.964 -1.158 1.00 89.81 85 GLY A N 1
ATOM 615 C CA . GLY A 1 85 ? 7.640 -2.698 -2.419 1.00 89.81 85 GLY A CA 1
ATOM 616 C C . GLY A 1 85 ? 7.482 -1.785 -3.634 1.00 89.81 85 GLY A C 1
ATOM 617 O O . GLY A 1 85 ? 8.280 -1.872 -4.559 1.00 89.81 85 GLY A O 1
ATOM 618 N N . LEU A 1 86 ? 6.507 -0.871 -3.623 1.00 90.31 86 LEU A N 1
ATOM 619 C CA . LEU A 1 86 ? 6.317 0.107 -4.702 1.00 90.31 86 LEU A CA 1
ATOM 620 C C . LEU A 1 86 ? 7.517 1.052 -4.845 1.00 90.31 86 LEU A C 1
ATOM 622 O O . LEU A 1 86 ? 7.949 1.310 -5.964 1.00 90.31 86 LEU A O 1
ATOM 626 N N . ALA A 1 87 ? 8.091 1.516 -3.732 1.00 90.75 87 ALA A N 1
ATOM 627 C CA . ALA A 1 87 ? 9.294 2.346 -3.745 1.00 90.75 87 ALA A CA 1
ATOM 628 C C . ALA A 1 87 ? 10.502 1.596 -4.333 1.00 90.75 87 ALA A C 1
ATOM 630 O O . ALA A 1 87 ? 11.239 2.151 -5.146 1.00 90.75 87 ALA A O 1
ATOM 631 N N . LEU A 1 88 ? 10.675 0.319 -3.980 1.00 92.50 88 LEU A N 1
ATOM 632 C CA . LEU A 1 88 ? 11.743 -0.522 -4.519 1.00 92.50 88 LEU A CA 1
ATOM 633 C C . LEU A 1 88 ? 11.544 -0.814 -6.012 1.00 92.50 88 LEU A C 1
ATOM 635 O O . LEU A 1 88 ? 12.494 -0.717 -6.783 1.00 92.50 88 LEU A O 1
ATOM 639 N N . ILE A 1 89 ? 10.311 -1.103 -6.437 1.00 91.56 89 ILE A N 1
ATOM 640 C CA . ILE A 1 89 ? 9.956 -1.267 -7.855 1.00 91.56 89 ILE A CA 1
ATOM 641 C C . ILE A 1 89 ? 10.281 0.014 -8.632 1.00 91.56 89 ILE A C 1
ATOM 643 O O . ILE A 1 89 ? 10.929 -0.061 -9.676 1.00 91.56 89 ILE A O 1
ATOM 647 N N . SER A 1 90 ? 9.902 1.181 -8.100 1.00 91.50 90 SER A N 1
ATOM 648 C CA . SER A 1 90 ? 10.239 2.477 -8.694 1.00 91.50 90 SER A CA 1
ATOM 649 C C . SER A 1 90 ? 11.745 2.675 -8.826 1.00 91.50 90 SER A C 1
ATOM 651 O O . SER A 1 90 ? 12.204 3.147 -9.863 1.00 91.50 90 SER A O 1
ATOM 653 N N . ALA A 1 91 ? 12.510 2.352 -7.783 1.00 91.19 91 ALA A N 1
ATOM 654 C CA . ALA A 1 91 ? 13.955 2.527 -7.782 1.00 91.19 91 ALA A CA 1
ATOM 655 C C . ALA A 1 91 ? 14.629 1.614 -8.815 1.00 91.19 91 ALA A C 1
ATOM 657 O O . ALA A 1 91 ? 15.451 2.077 -9.597 1.00 91.19 91 ALA A O 1
ATOM 658 N N . VAL A 1 92 ? 14.241 0.338 -8.873 1.00 93.19 92 VAL A N 1
ATOM 659 C CA . VAL A 1 92 ? 14.817 -0.634 -9.815 1.00 93.19 92 VAL A CA 1
ATOM 660 C C . VAL A 1 92 ? 14.484 -0.272 -11.263 1.00 93.19 92 VAL A C 1
ATOM 662 O O . VAL A 1 92 ? 15.379 -0.233 -12.103 1.00 93.19 92 VAL A O 1
ATOM 665 N N . LEU A 1 93 ? 13.216 0.024 -11.565 1.00 91.06 93 LEU A N 1
ATOM 666 C CA . LEU A 1 93 ? 12.794 0.400 -12.919 1.00 91.06 93 LEU A CA 1
ATOM 667 C C . LEU A 1 93 ? 13.398 1.740 -13.358 1.00 91.06 93 LEU A C 1
ATOM 669 O O . LEU A 1 93 ? 13.808 1.872 -14.510 1.00 91.06 93 LEU A O 1
ATOM 673 N N . GLY A 1 94 ? 13.463 2.721 -12.452 1.00 88.44 94 GLY A N 1
ATOM 674 C CA . GLY A 1 94 ? 14.090 4.016 -12.712 1.00 88.44 94 GLY A CA 1
ATOM 675 C C . GLY A 1 94 ? 15.581 3.869 -13.002 1.00 88.44 94 GLY A C 1
ATOM 676 O O . GLY A 1 94 ? 16.048 4.356 -14.029 1.00 88.44 94 GLY A O 1
ATOM 677 N N . LEU A 1 95 ? 16.299 3.111 -12.168 1.00 91.06 95 LEU A N 1
ATOM 678 C CA . LEU A 1 95 ? 17.733 2.888 -12.333 1.00 91.06 95 LEU A CA 1
ATOM 679 C C . LEU A 1 95 ? 18.043 2.152 -13.635 1.00 91.06 95 LEU A C 1
ATOM 681 O O . LEU A 1 95 ? 18.943 2.560 -14.361 1.00 91.06 95 LEU A O 1
ATOM 685 N N . ALA A 1 96 ? 17.265 1.118 -13.962 1.00 89.88 96 ALA A N 1
ATOM 686 C CA . ALA A 1 96 ? 17.406 0.394 -15.221 1.00 89.88 96 ALA A CA 1
ATOM 687 C C . ALA A 1 96 ? 17.131 1.287 -16.442 1.00 89.88 96 ALA A C 1
ATOM 689 O O . ALA A 1 96 ? 17.801 1.154 -17.458 1.00 89.88 96 ALA A O 1
ATOM 690 N N . SER A 1 97 ? 16.171 2.213 -16.339 1.00 88.00 97 SER A N 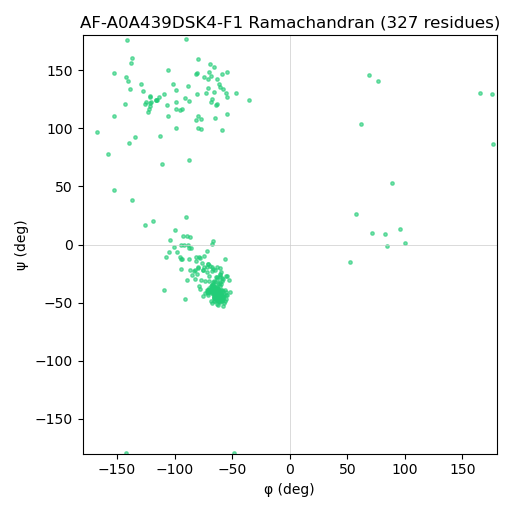1
ATOM 691 C CA . SER A 1 97 ? 15.810 3.122 -17.437 1.00 88.00 97 SER A CA 1
ATOM 692 C C . SER A 1 97 ? 16.843 4.222 -17.675 1.00 88.00 97 SER A C 1
ATOM 694 O O . SER A 1 97 ? 16.992 4.673 -18.805 1.00 88.00 97 SER A O 1
ATOM 696 N N . TYR A 1 98 ? 17.539 4.668 -16.626 1.00 88.25 98 TYR A N 1
ATOM 697 C CA . TYR A 1 98 ? 18.589 5.684 -16.728 1.00 88.25 98 TYR A CA 1
ATOM 698 C C . TYR A 1 98 ? 19.992 5.095 -16.877 1.00 88.25 98 TYR A C 1
ATOM 700 O O . TYR A 1 98 ? 20.940 5.865 -16.970 1.00 88.25 98 TYR A O 1
ATOM 708 N N . TRP A 1 99 ? 20.148 3.769 -16.887 1.00 86.44 99 TRP A N 1
ATOM 709 C CA . TRP A 1 99 ? 21.460 3.114 -16.883 1.00 86.44 99 TRP A CA 1
ATOM 710 C C . TRP A 1 99 ? 22.353 3.560 -18.048 1.00 86.44 99 TRP A C 1
ATOM 712 O O . TRP A 1 99 ? 23.542 3.801 -17.868 1.00 86.44 99 TRP A O 1
ATOM 722 N N . ASP A 1 100 ? 21.753 3.742 -19.224 1.00 82.75 100 ASP A N 1
ATOM 723 C CA . ASP A 1 100 ? 22.453 4.163 -20.442 1.00 82.75 100 ASP A CA 1
ATOM 724 C C . ASP A 1 100 ? 22.600 5.697 -20.560 1.00 82.75 100 ASP A C 1
ATOM 726 O O . ASP A 1 100 ? 23.237 6.200 -21.475 1.00 82.75 100 ASP A O 1
ATOM 730 N N . CYS A 1 101 ? 22.047 6.470 -19.614 1.00 83.38 101 CYS A N 1
ATOM 731 C CA . CYS A 1 101 ? 22.139 7.934 -19.590 1.00 83.38 101 CYS A CA 1
ATOM 732 C C . CYS A 1 101 ? 23.410 8.406 -18.865 1.00 83.38 101 CYS A C 1
ATOM 734 O O . CYS A 1 101 ? 23.341 8.936 -17.749 1.00 83.38 101 CYS A O 1
ATOM 736 N N . HIS A 1 102 ? 24.562 8.229 -19.507 1.00 81.88 102 HIS A N 1
ATOM 737 C CA . HIS A 1 102 ? 25.860 8.716 -19.039 1.00 81.88 102 HIS A CA 1
ATOM 738 C C . HIS A 1 102 ? 26.681 9.304 -20.195 1.00 81.88 102 HIS A C 1
ATOM 740 O O . HIS A 1 102 ? 26.447 8.985 -21.357 1.00 81.88 102 HIS A O 1
ATOM 746 N N . ASP A 1 103 ? 27.618 10.188 -19.871 1.00 80.06 103 ASP A N 1
ATOM 747 C CA . ASP A 1 103 ? 28.576 10.784 -20.805 1.00 80.06 103 ASP A CA 1
ATOM 748 C C . ASP A 1 103 ? 29.947 10.906 -20.109 1.00 80.06 103 ASP A C 1
ATOM 750 O O . ASP A 1 103 ? 30.084 10.576 -18.929 1.00 80.06 103 ASP A O 1
ATOM 754 N N . ASP A 1 104 ? 30.977 11.356 -20.828 1.00 77.00 104 ASP A N 1
ATOM 755 C CA . ASP A 1 104 ? 32.338 11.466 -20.279 1.00 77.00 104 ASP A CA 1
ATOM 756 C C . ASP A 1 104 ? 32.449 12.492 -19.129 1.00 77.00 104 ASP A C 1
ATOM 758 O O . ASP A 1 104 ? 33.353 12.403 -18.296 1.00 77.00 104 ASP A O 1
ATOM 762 N N . GLU A 1 105 ? 31.516 13.446 -19.046 1.00 77.75 105 GLU A N 1
ATOM 763 C CA . GLU A 1 105 ? 31.450 14.456 -17.980 1.00 77.75 105 GLU A CA 1
ATOM 764 C C . GLU A 1 105 ? 30.677 13.964 -16.740 1.00 77.75 105 GLU A C 1
ATOM 766 O O . GLU A 1 105 ? 30.880 14.474 -15.633 1.00 77.75 105 GLU A O 1
ATOM 771 N N . HIS A 1 106 ? 29.814 12.953 -16.884 1.00 77.75 106 HIS A N 1
ATOM 772 C CA . HIS A 1 106 ? 28.936 12.448 -15.834 1.00 77.75 106 HIS A CA 1
ATOM 773 C C . HIS A 1 106 ? 29.154 10.946 -15.570 1.00 77.75 106 HIS A C 1
ATOM 775 O O . HIS A 1 106 ? 28.775 10.102 -16.382 1.00 77.75 106 HIS A O 1
ATOM 781 N N . PRO A 1 107 ? 29.654 10.557 -14.379 1.00 83.06 107 PRO A N 1
ATOM 782 C CA . PRO A 1 107 ? 30.002 9.169 -14.089 1.00 83.06 107 PRO A CA 1
ATOM 783 C C . PRO A 1 107 ? 28.806 8.211 -14.197 1.00 83.06 107 PRO A C 1
ATOM 785 O O . PRO A 1 107 ? 27.737 8.451 -13.623 1.00 83.06 107 PRO A O 1
ATOM 788 N N . TRP A 1 108 ? 29.055 7.070 -14.847 1.00 81.88 108 TRP A N 1
ATOM 789 C CA . TRP A 1 108 ? 28.077 6.032 -15.201 1.00 81.88 108 TRP A CA 1
ATOM 790 C C . TRP A 1 108 ? 27.248 5.479 -14.030 1.00 81.88 108 TRP A C 1
ATOM 792 O O . TRP A 1 108 ? 26.122 5.045 -14.231 1.00 81.88 108 TRP A O 1
ATOM 802 N N . PHE A 1 109 ? 27.766 5.503 -12.797 1.00 84.44 109 PHE A N 1
ATOM 803 C CA . PHE A 1 109 ? 27.046 4.995 -11.622 1.00 84.44 109 PHE A CA 1
ATOM 804 C C . PHE A 1 109 ? 26.210 6.066 -10.904 1.00 84.44 109 PHE A C 1
ATOM 806 O O . PHE A 1 109 ? 25.047 5.846 -10.561 1.00 84.44 109 PHE A O 1
ATOM 813 N N . PHE A 1 110 ? 26.788 7.244 -10.652 1.00 84.75 110 PHE A N 1
ATOM 814 C CA . PHE A 1 110 ? 26.135 8.260 -9.819 1.00 84.75 110 PHE A CA 1
ATOM 815 C C . PHE A 1 110 ? 25.032 9.008 -10.565 1.00 84.75 110 PHE A C 1
ATOM 817 O O . PHE A 1 110 ? 24.051 9.427 -9.945 1.00 84.75 110 PHE A O 1
ATOM 824 N N . ARG A 1 111 ? 25.159 9.169 -11.888 1.00 85.75 111 ARG A N 1
ATOM 825 C CA . ARG A 1 111 ? 24.177 9.915 -12.678 1.00 85.75 111 ARG A CA 1
ATOM 826 C C . ARG A 1 111 ? 22.820 9.198 -12.748 1.00 85.75 111 ARG A C 1
ATOM 828 O O . ARG A 1 111 ? 21.827 9.821 -12.353 1.00 85.75 111 ARG A O 1
ATOM 835 N N . PRO A 1 112 ? 22.745 7.899 -13.101 1.00 84.25 112 PRO A N 1
ATOM 836 C CA . PRO A 1 112 ? 21.480 7.164 -13.077 1.00 84.25 112 PRO A CA 1
ATOM 837 C C . PRO A 1 112 ? 20.874 7.083 -11.673 1.00 84.25 112 PRO A C 1
ATOM 839 O O . PRO A 1 112 ? 19.652 7.150 -11.515 1.00 84.25 112 PRO A O 1
ATOM 842 N N . LEU A 1 113 ? 21.714 7.003 -10.633 1.00 87.00 113 LEU A N 1
ATOM 843 C CA . LEU A 1 113 ? 21.270 6.996 -9.239 1.00 87.00 113 LEU A CA 1
ATOM 844 C C . LEU A 1 113 ? 20.585 8.315 -8.848 1.00 87.00 113 LEU A C 1
ATOM 846 O O . LEU A 1 113 ? 19.501 8.295 -8.264 1.00 87.00 113 LEU A O 1
ATOM 850 N N . MET A 1 114 ? 21.173 9.457 -9.211 1.00 86.62 114 MET A N 1
ATOM 851 C CA . MET A 1 114 ? 20.602 10.782 -8.941 1.00 86.62 114 MET A CA 1
ATOM 852 C C . MET A 1 114 ? 19.281 11.005 -9.685 1.00 86.62 114 MET A C 1
ATOM 854 O O . MET A 1 114 ? 18.313 11.496 -9.100 1.00 86.62 114 MET A O 1
ATOM 858 N N . PHE A 1 115 ? 19.199 10.594 -10.952 1.00 87.19 115 PHE A N 1
ATOM 859 C CA . PHE A 1 115 ? 17.957 10.666 -11.728 1.00 87.19 115 PHE A CA 1
ATOM 860 C C . PHE A 1 115 ? 16.875 9.728 -11.186 1.00 87.19 115 PHE A C 1
ATOM 862 O O . PHE A 1 115 ? 15.701 10.085 -11.133 1.00 87.19 115 PHE A O 1
ATOM 869 N N . THR A 1 116 ? 17.253 8.555 -10.687 1.00 87.50 116 THR A N 1
ATOM 870 C CA . THR A 1 116 ? 16.313 7.647 -10.017 1.00 87.50 116 THR A CA 1
ATOM 871 C C . THR A 1 116 ? 15.818 8.226 -8.695 1.00 87.50 116 THR A C 1
ATOM 873 O O . THR A 1 116 ? 14.629 8.139 -8.388 1.00 87.50 116 THR A O 1
ATOM 876 N N . ALA A 1 117 ? 16.698 8.869 -7.923 1.00 87.94 117 ALA A N 1
ATOM 877 C CA . ALA A 1 117 ? 16.324 9.534 -6.681 1.00 87.94 117 ALA A CA 1
ATOM 878 C C . ALA A 1 117 ? 15.297 10.653 -6.921 1.00 87.94 117 ALA A C 1
ATOM 880 O O . ALA A 1 117 ? 14.381 10.820 -6.111 1.00 87.94 117 ALA A O 1
ATOM 881 N N . SER A 1 118 ? 15.393 11.378 -8.045 1.00 86.44 118 SER A N 1
ATOM 882 C CA . SER A 1 118 ? 14.392 12.386 -8.410 1.00 86.44 118 SER A CA 1
ATOM 883 C C . SER A 1 118 ? 13.018 11.751 -8.657 1.00 86.44 118 SER A C 1
ATOM 885 O O . SER A 1 118 ? 12.026 12.253 -8.131 1.00 86.44 118 SER A O 1
ATOM 887 N N . VAL A 1 119 ? 12.956 10.601 -9.341 1.00 87.12 119 VAL A N 1
ATOM 888 C CA . VAL A 1 119 ? 11.708 9.848 -9.573 1.00 87.12 119 VAL A CA 1
ATOM 889 C C . VAL A 1 119 ? 11.112 9.332 -8.264 1.00 87.12 119 VAL A C 1
ATOM 891 O O . VAL A 1 119 ? 9.925 9.529 -8.016 1.00 87.12 119 VAL A O 1
ATOM 894 N N . VAL A 1 120 ? 11.926 8.735 -7.387 1.00 87.31 120 VAL A N 1
ATOM 895 C CA . VAL A 1 120 ? 11.472 8.224 -6.079 1.00 87.31 120 VAL A CA 1
ATOM 896 C C . VAL A 1 120 ? 10.947 9.353 -5.186 1.00 87.31 120 VAL A C 1
ATOM 898 O O . VAL A 1 120 ? 9.986 9.161 -4.443 1.00 87.31 120 VAL A O 1
ATOM 901 N N . LYS A 1 121 ? 11.519 10.558 -5.299 1.00 84.94 121 LYS A N 1
ATOM 902 C CA . LYS A 1 121 ? 11.033 11.768 -4.618 1.00 84.94 121 LYS A CA 1
ATOM 903 C C . LYS A 1 121 ? 9.713 12.310 -5.202 1.00 84.94 121 LYS A C 1
ATOM 905 O O . LYS A 1 121 ? 9.147 13.247 -4.646 1.00 84.94 121 LYS A O 1
ATOM 910 N N . GLY A 1 122 ? 9.207 11.729 -6.291 1.00 80.00 122 GLY A N 1
ATOM 911 C CA . GLY A 1 122 ? 7.979 12.145 -6.974 1.00 80.00 122 GLY A CA 1
ATOM 912 C C . GLY A 1 122 ? 8.209 13.074 -8.169 1.00 80.00 122 GLY A C 1
ATOM 913 O O . GLY A 1 122 ? 7.265 13.693 -8.653 1.00 80.00 122 GLY A O 1
ATOM 914 N N . GLY A 1 123 ? 9.447 13.196 -8.649 1.00 82.19 123 GLY A N 1
ATOM 915 C CA . GLY A 1 123 ? 9.774 13.948 -9.853 1.00 82.19 123 GLY A CA 1
ATOM 916 C C . GLY A 1 123 ? 9.217 13.274 -11.107 1.00 82.19 123 GLY A C 1
ATOM 917 O O . GLY A 1 123 ? 9.533 12.124 -11.404 1.00 82.19 123 GLY A O 1
ATOM 918 N N . THR A 1 124 ? 8.402 14.006 -11.863 1.00 74.50 124 THR A N 1
ATOM 919 C CA . THR A 1 124 ? 7.832 13.555 -13.144 1.00 74.50 124 THR A CA 1
ATOM 920 C C . THR A 1 124 ? 8.501 14.194 -14.359 1.00 74.50 124 THR A C 1
ATOM 922 O O . THR A 1 124 ? 8.190 13.810 -15.482 1.00 74.50 124 THR A O 1
ATOM 925 N N . GLY A 1 125 ? 9.408 15.151 -14.140 1.00 72.81 125 GLY A N 1
ATOM 926 C CA . GLY A 1 125 ? 10.111 15.861 -15.203 1.00 72.81 125 GLY A CA 1
ATOM 927 C C . GLY A 1 125 ? 11.091 14.969 -15.960 1.00 72.81 125 GLY A C 1
ATOM 928 O O . GLY A 1 125 ? 11.731 14.082 -15.378 1.00 72.81 125 GLY A O 1
ATOM 929 N N . ASP A 1 126 ? 11.210 15.228 -17.257 1.00 78.19 126 ASP A N 1
ATOM 930 C CA . ASP A 1 126 ? 12.223 14.606 -18.099 1.00 78.19 126 ASP A CA 1
ATOM 931 C C . ASP A 1 126 ? 13.599 15.171 -17.750 1.00 78.19 126 ASP A C 1
ATOM 933 O O . ASP A 1 126 ? 13.762 16.371 -17.521 1.00 78.19 126 ASP A O 1
ATOM 937 N N . GLN A 1 127 ? 14.578 14.278 -17.632 1.00 80.38 127 GLN A N 1
ATOM 938 C CA . GLN A 1 127 ? 15.941 14.648 -17.280 1.00 80.38 127 GLN A CA 1
ATOM 939 C C . GLN A 1 127 ? 16.699 14.980 -18.560 1.00 80.38 127 GLN A C 1
ATOM 941 O O . GLN A 1 127 ? 16.574 14.269 -19.559 1.00 80.38 127 GLN A O 1
ATOM 946 N N . SER A 1 128 ? 17.473 16.063 -18.537 1.00 76.00 128 SER A N 1
ATOM 947 C CA . SER A 1 128 ? 18.322 16.437 -19.661 1.00 76.00 128 SER A CA 1
ATOM 948 C C . SER A 1 128 ? 19.781 16.057 -19.407 1.00 76.00 128 SER A C 1
ATOM 950 O O . SER A 1 128 ? 20.318 16.217 -18.306 1.00 76.00 128 SER A O 1
ATOM 952 N N . LEU A 1 129 ? 20.422 15.534 -20.447 1.00 76.94 129 LEU A N 1
ATOM 953 C CA . LEU A 1 129 ? 21.853 15.257 -20.506 1.00 76.94 129 LEU A CA 1
ATOM 954 C C . LEU A 1 129 ? 22.391 15.962 -21.755 1.00 76.94 129 LEU A C 1
ATOM 956 O O . LEU A 1 129 ? 21.855 15.770 -22.845 1.00 76.94 129 LEU A O 1
ATOM 960 N N . GLY A 1 130 ? 23.349 16.878 -21.588 1.00 68.69 130 GLY A N 1
ATOM 961 C CA . GLY A 1 130 ? 23.890 17.668 -22.704 1.00 68.69 130 GLY A CA 1
ATOM 962 C C . GLY A 1 130 ? 22.850 18.488 -23.493 1.00 68.69 130 GLY A C 1
ATOM 963 O O . GLY A 1 130 ? 23.032 18.733 -24.680 1.00 68.69 130 GLY A O 1
ATOM 964 N N . GLY A 1 131 ? 21.728 18.877 -22.873 1.00 73.94 131 GLY A N 1
ATOM 965 C CA . GLY A 1 131 ? 20.646 19.625 -23.535 1.00 73.94 131 GLY A CA 1
ATOM 966 C C . GLY A 1 131 ? 19.624 18.775 -24.305 1.00 73.94 131 GLY A C 1
ATOM 967 O O . GLY A 1 131 ? 18.652 19.331 -24.810 1.00 73.94 131 GLY A O 1
ATOM 968 N N . GLN A 1 132 ? 19.785 17.449 -24.350 1.00 78.56 132 GLN A N 1
ATOM 969 C CA . GLN A 1 132 ? 18.807 16.505 -24.907 1.00 78.56 132 GLN A CA 1
ATOM 970 C C . GLN A 1 132 ? 18.080 15.751 -23.790 1.00 78.56 132 GLN A C 1
ATOM 972 O O . GLN A 1 132 ? 18.638 15.533 -22.714 1.00 78.56 132 GLN A O 1
ATOM 977 N N . THR A 1 133 ? 16.829 15.351 -24.020 1.00 82.19 133 THR A N 1
ATOM 978 C CA . THR A 1 133 ? 16.078 14.524 -23.065 1.00 82.19 133 THR A CA 1
ATOM 979 C C . THR A 1 133 ? 16.618 13.092 -23.062 1.00 82.19 133 THR A C 1
ATOM 981 O O . THR A 1 133 ? 16.785 12.470 -24.112 1.00 82.19 133 THR A O 1
ATOM 984 N N . CYS A 1 134 ? 16.893 12.557 -21.872 1.00 81.44 134 CYS A N 1
ATOM 985 C CA . CYS A 1 134 ? 17.369 11.189 -21.684 1.00 81.44 134 CYS A CA 1
ATOM 986 C C . CYS A 1 134 ? 16.490 10.469 -20.658 1.00 81.44 134 CYS A C 1
ATOM 988 O O . CYS A 1 134 ? 16.252 11.018 -19.575 1.00 81.44 134 CYS A O 1
ATOM 990 N N . PRO A 1 135 ? 16.016 9.243 -20.940 1.00 81.12 135 PRO A N 1
ATOM 991 C CA . PRO A 1 135 ? 16.189 8.441 -22.165 1.00 81.12 135 PRO A CA 1
ATOM 992 C C . PRO A 1 135 ? 15.225 8.815 -23.313 1.00 81.12 135 PRO A C 1
ATOM 994 O O . PRO A 1 135 ? 14.061 9.147 -23.076 1.00 81.12 135 PRO A O 1
ATOM 997 N N . THR A 1 136 ? 15.686 8.693 -24.565 1.00 81.12 136 THR A N 1
ATOM 998 C CA . THR A 1 136 ? 14.884 8.870 -25.791 1.00 81.12 136 THR A CA 1
ATOM 999 C C . THR A 1 136 ? 14.966 7.630 -26.695 1.00 81.12 136 THR A C 1
ATOM 1001 O O . THR A 1 136 ? 16.059 7.250 -27.107 1.00 81.12 136 THR A O 1
ATOM 1004 N N . PRO A 1 137 ? 13.836 6.984 -27.052 1.00 81.81 137 PRO A N 1
ATOM 1005 C CA . PRO A 1 137 ? 12.467 7.225 -26.582 1.00 81.81 137 PRO A CA 1
ATOM 1006 C C . PRO A 1 137 ? 12.267 6.817 -25.112 1.00 81.81 137 PRO A C 1
ATOM 1008 O O . PRO A 1 137 ? 12.957 5.935 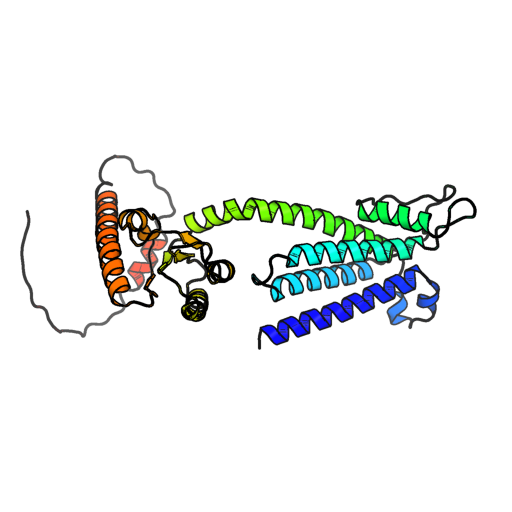-24.603 1.00 81.81 137 PRO A O 1
ATOM 1011 N N . THR A 1 138 ? 11.285 7.417 -24.434 1.00 84.38 138 THR A N 1
ATOM 1012 C CA . THR A 1 138 ? 10.990 7.113 -23.026 1.00 84.38 138 THR A CA 1
ATOM 1013 C C . THR A 1 138 ? 10.522 5.657 -22.859 1.00 84.38 138 THR A C 1
ATOM 1015 O O . THR A 1 138 ? 9.515 5.243 -23.446 1.00 84.38 138 THR A O 1
ATOM 1018 N N . PRO A 1 139 ? 11.224 4.827 -22.067 1.00 86.88 139 PRO A N 1
ATOM 1019 C CA . PRO A 1 139 ? 10.837 3.442 -21.866 1.00 86.88 139 PRO A CA 1
ATOM 1020 C C . PRO A 1 139 ? 9.621 3.363 -20.939 1.00 86.88 139 PRO A C 1
ATOM 1022 O O . PRO A 1 139 ? 9.523 4.078 -19.943 1.00 86.88 139 PRO A O 1
ATOM 1025 N N . VAL A 1 140 ? 8.725 2.411 -21.206 1.00 88.19 140 VAL A N 1
ATOM 1026 C CA . VAL A 1 140 ? 7.527 2.163 -20.376 1.00 88.19 140 VAL A CA 1
ATOM 1027 C C . VAL A 1 140 ? 7.887 1.851 -18.917 1.00 88.19 140 VAL A C 1
ATOM 1029 O O . VAL A 1 140 ? 7.130 2.167 -18.001 1.00 88.19 140 VAL A O 1
ATOM 1032 N N . ALA A 1 141 ? 9.062 1.259 -18.685 1.00 88.69 141 ALA A N 1
ATOM 1033 C CA . ALA A 1 141 ? 9.594 1.013 -17.348 1.00 88.69 141 ALA A CA 1
ATOM 1034 C C . ALA A 1 141 ? 9.676 2.302 -16.509 1.00 88.69 141 ALA A C 1
ATOM 1036 O O . ALA A 1 141 ? 9.293 2.288 -15.340 1.00 88.69 141 ALA A O 1
ATOM 1037 N N . LEU A 1 142 ? 10.091 3.421 -17.113 1.00 88.50 142 LEU A N 1
ATOM 1038 C CA . LEU A 1 142 ? 10.204 4.712 -16.436 1.00 88.50 142 LEU A CA 1
ATOM 1039 C C . LEU A 1 142 ? 8.832 5.305 -16.093 1.00 88.50 142 LEU A C 1
ATOM 1041 O O . LEU A 1 142 ? 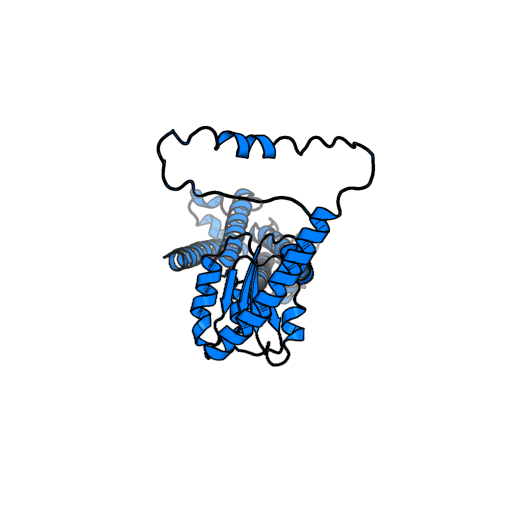8.651 5.869 -15.015 1.00 88.50 142 LEU A O 1
ATOM 1045 N N . GLU A 1 143 ? 7.841 5.145 -16.968 1.00 90.38 143 GLU A N 1
ATOM 1046 C CA . GLU A 1 143 ? 6.466 5.584 -16.697 1.00 90.38 143 GLU A CA 1
ATOM 1047 C C . GLU A 1 143 ? 5.852 4.797 -15.534 1.00 90.38 143 GLU A C 1
ATOM 1049 O O . GLU A 1 143 ? 5.264 5.378 -14.620 1.00 90.38 143 GLU A O 1
ATOM 1054 N N . ILE A 1 144 ? 6.058 3.476 -15.513 1.00 89.69 144 ILE A N 1
ATOM 1055 C CA . ILE A 1 144 ? 5.626 2.617 -14.405 1.00 89.69 144 ILE A CA 1
ATOM 1056 C C . ILE A 1 144 ? 6.370 2.991 -13.117 1.00 89.69 144 ILE A C 1
ATOM 1058 O O . ILE A 1 144 ? 5.742 3.046 -12.058 1.00 89.69 144 ILE A O 1
ATOM 1062 N N . ALA A 1 145 ? 7.666 3.313 -13.194 1.00 90.88 145 ALA A N 1
ATOM 1063 C CA . ALA A 1 145 ? 8.433 3.804 -12.053 1.00 90.88 145 ALA A CA 1
ATOM 1064 C C . ALA A 1 145 ? 7.801 5.079 -11.473 1.00 90.88 145 ALA A C 1
ATOM 1066 O O . ALA A 1 145 ? 7.430 5.093 -10.300 1.00 90.88 145 ALA A O 1
ATOM 1067 N N . ARG A 1 146 ? 7.562 6.101 -12.309 1.00 91.94 146 ARG A N 1
ATOM 1068 C CA . ARG A 1 146 ? 6.914 7.366 -11.912 1.00 91.94 146 ARG A CA 1
ATOM 1069 C C . ARG A 1 146 ? 5.542 7.130 -11.263 1.00 91.94 146 ARG A C 1
ATOM 1071 O O . ARG A 1 146 ? 5.271 7.664 -10.188 1.00 91.94 146 ARG A O 1
ATOM 1078 N N . LEU A 1 147 ? 4.695 6.285 -11.859 1.00 91.62 147 LEU A N 1
ATOM 1079 C CA . LEU A 1 147 ? 3.383 5.935 -11.294 1.00 91.62 147 LEU A CA 1
ATOM 1080 C C . LEU A 1 147 ? 3.501 5.207 -9.949 1.00 91.62 147 LEU A C 1
ATOM 1082 O O . LEU A 1 147 ? 2.738 5.493 -9.026 1.00 91.62 147 LEU A O 1
ATOM 1086 N N . SER A 1 148 ? 4.458 4.285 -9.817 1.00 89.94 148 SER A N 1
ATOM 1087 C CA . SER A 1 148 ? 4.683 3.541 -8.574 1.00 89.94 148 SER A CA 1
ATOM 1088 C C . SER A 1 148 ? 5.212 4.428 -7.443 1.00 89.94 148 SER A C 1
ATOM 1090 O O . SER A 1 148 ? 4.737 4.294 -6.315 1.00 89.94 148 SER A O 1
ATOM 1092 N N . ALA A 1 149 ? 6.097 5.388 -7.738 1.00 90.00 149 ALA A N 1
ATOM 1093 C CA . ALA A 1 149 ? 6.552 6.393 -6.778 1.00 90.00 149 ALA A CA 1
ATOM 1094 C C . ALA A 1 149 ? 5.392 7.270 -6.287 1.00 90.00 149 ALA A C 1
ATOM 1096 O O . ALA A 1 149 ? 5.190 7.411 -5.081 1.00 90.00 149 ALA A O 1
ATOM 1097 N N . LEU A 1 150 ? 4.573 7.799 -7.206 1.00 91.62 150 LEU A N 1
ATOM 1098 C CA . LEU A 1 150 ? 3.389 8.589 -6.850 1.00 91.62 150 LEU A CA 1
ATOM 1099 C C . LEU A 1 150 ? 2.412 7.778 -5.993 1.00 91.62 150 LEU A C 1
ATOM 1101 O O . LEU A 1 150 ? 1.955 8.254 -4.953 1.00 91.62 150 LEU A O 1
ATOM 1105 N N . ALA A 1 151 ? 2.130 6.533 -6.384 1.00 90.12 151 ALA A N 1
ATOM 1106 C CA . ALA A 1 151 ? 1.280 5.639 -5.609 1.00 90.12 151 ALA A CA 1
ATOM 1107 C C . ALA A 1 151 ? 1.849 5.386 -4.206 1.00 90.12 151 ALA A C 1
ATOM 1109 O O . ALA A 1 151 ? 1.099 5.438 -3.234 1.00 90.12 151 ALA A O 1
ATOM 1110 N N . ALA A 1 152 ? 3.161 5.163 -4.074 1.00 90.88 152 ALA A N 1
ATOM 1111 C CA . ALA A 1 152 ? 3.816 4.980 -2.782 1.00 90.88 152 ALA A CA 1
ATOM 1112 C C . ALA A 1 152 ? 3.668 6.220 -1.884 1.00 90.88 152 ALA A C 1
ATOM 1114 O O . ALA A 1 152 ? 3.339 6.076 -0.705 1.00 90.88 152 ALA A O 1
ATOM 1115 N N . ILE A 1 153 ? 3.832 7.429 -2.433 1.00 91.19 153 ILE A N 1
ATOM 1116 C CA . ILE A 1 153 ? 3.640 8.692 -1.701 1.00 91.19 153 ILE A CA 1
ATOM 1117 C C . ILE A 1 153 ? 2.184 8.826 -1.232 1.00 91.19 153 ILE A C 1
ATOM 1119 O O . ILE A 1 153 ? 1.936 9.011 -0.038 1.00 91.19 153 ILE A O 1
ATOM 1123 N N . PHE A 1 154 ? 1.208 8.668 -2.133 1.00 90.62 154 PHE A N 1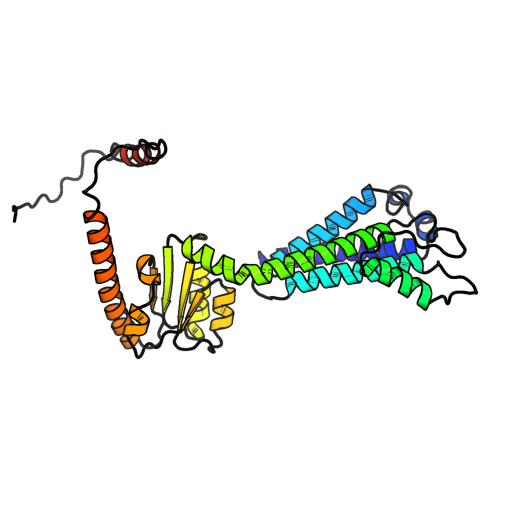
ATOM 1124 C CA . PHE A 1 154 ? -0.213 8.759 -1.777 1.00 90.62 154 PHE A CA 1
ATOM 1125 C C . PHE A 1 154 ? -0.617 7.706 -0.742 1.00 90.62 154 PHE A C 1
ATOM 1127 O O . PHE A 1 154 ? -1.279 8.031 0.243 1.00 90.62 154 PHE A O 1
ATOM 1134 N N . LEU A 1 155 ? -0.189 6.455 -0.922 1.00 89.31 155 LEU A N 1
ATOM 1135 C CA . LEU A 1 155 ? -0.459 5.374 0.025 1.00 89.31 155 LEU A CA 1
ATOM 1136 C C . LEU A 1 155 ? 0.215 5.609 1.378 1.00 89.31 155 LEU A C 1
ATOM 1138 O O . LEU A 1 155 ? -0.364 5.244 2.398 1.00 89.31 155 LEU A O 1
ATOM 1142 N N . SER A 1 156 ? 1.383 6.255 1.413 1.00 87.62 156 SER A N 1
ATOM 1143 C CA . SER A 1 156 ? 2.037 6.655 2.665 1.00 87.62 156 SER A CA 1
ATOM 1144 C C . SER A 1 156 ? 1.200 7.685 3.416 1.00 87.62 156 SER A C 1
ATOM 1146 O O . SER A 1 156 ? 0.904 7.491 4.594 1.00 87.62 156 SER A O 1
ATOM 1148 N N . VAL A 1 157 ? 0.743 8.739 2.732 1.00 90.38 157 VAL A N 1
ATOM 1149 C CA . VAL A 1 157 ? -0.112 9.777 3.333 1.00 90.38 157 VAL A CA 1
ATOM 1150 C C . VAL A 1 157 ? -1.432 9.180 3.822 1.00 90.38 157 VAL A C 1
ATOM 1152 O O . VAL A 1 157 ? -1.821 9.401 4.968 1.00 90.38 157 VAL A O 1
ATOM 1155 N N . ILE A 1 158 ? -2.096 8.370 2.992 1.00 86.50 158 ILE A N 1
ATOM 1156 C CA . ILE A 1 158 ? -3.340 7.677 3.359 1.00 86.50 158 ILE A CA 1
ATOM 1157 C C . ILE A 1 158 ? -3.097 6.716 4.527 1.00 86.50 158 ILE A C 1
ATOM 1159 O O . ILE A 1 158 ? -3.926 6.638 5.429 1.00 86.50 158 ILE A O 1
ATOM 1163 N N . GLY A 1 159 ? -1.968 6.007 4.544 1.00 83.38 159 GLY A N 1
ATOM 1164 C CA . GLY A 1 159 ? -1.589 5.086 5.612 1.00 83.38 159 GLY A CA 1
ATOM 1165 C C . GLY A 1 159 ? -1.396 5.794 6.952 1.00 83.38 159 GLY A C 1
ATOM 1166 O O . GLY A 1 159 ? -1.957 5.359 7.959 1.00 83.38 159 GLY A O 1
ATOM 1167 N N . VAL A 1 160 ? -0.673 6.919 6.961 1.00 84.56 160 VAL A N 1
ATOM 1168 C CA . VAL A 1 160 ? -0.485 7.757 8.155 1.00 84.56 160 VAL A CA 1
ATOM 1169 C C . VAL A 1 160 ? -1.816 8.350 8.612 1.00 84.56 160 VAL A C 1
ATOM 1171 O O . VAL A 1 160 ? -2.162 8.239 9.788 1.00 84.56 160 VAL A O 1
ATOM 1174 N N . ALA A 1 161 ? -2.607 8.911 7.693 1.00 82.62 161 ALA A N 1
ATOM 1175 C CA . ALA A 1 161 ? -3.933 9.427 8.009 1.00 82.62 161 ALA A CA 1
ATOM 1176 C C . ALA A 1 161 ? -4.814 8.326 8.619 1.00 82.62 161 ALA A C 1
ATOM 1178 O O . ALA A 1 161 ? -5.363 8.509 9.702 1.00 82.62 161 ALA A O 1
ATOM 1179 N N . ALA A 1 162 ? -4.897 7.150 7.995 1.00 77.00 162 ALA A N 1
ATOM 1180 C CA . ALA A 1 162 ? -5.667 6.019 8.504 1.00 77.00 162 ALA A CA 1
ATOM 1181 C C . ALA A 1 162 ? -5.196 5.571 9.896 1.00 77.00 162 ALA A C 1
ATOM 1183 O O . ALA A 1 162 ? -6.033 5.264 10.747 1.00 77.00 162 ALA A O 1
ATOM 1184 N N . ALA A 1 163 ? -3.886 5.577 10.162 1.00 75.12 163 ALA A N 1
ATOM 1185 C CA . ALA A 1 163 ? -3.336 5.275 11.482 1.00 75.12 163 ALA A CA 1
ATOM 1186 C C . ALA A 1 163 ? -3.779 6.304 12.539 1.00 75.12 163 ALA A C 1
ATOM 1188 O O . ALA A 1 163 ? -4.243 5.912 13.612 1.00 75.12 163 ALA A O 1
ATOM 1189 N N . LEU A 1 164 ? -3.729 7.602 12.217 1.00 78.75 164 LEU A N 1
ATOM 1190 C CA . LEU A 1 164 ? -4.189 8.682 13.100 1.00 78.75 164 LEU A CA 1
ATOM 1191 C C . LEU A 1 164 ? -5.710 8.642 13.322 1.00 78.75 164 LEU A C 1
ATOM 1193 O O . LEU A 1 164 ? -6.197 8.823 14.442 1.00 78.75 164 LEU A O 1
ATOM 1197 N N . PHE A 1 165 ? -6.479 8.354 12.271 1.00 72.88 165 PHE A N 1
ATOM 1198 C CA . PHE A 1 165 ? -7.936 8.263 12.340 1.00 72.88 165 PHE A CA 1
ATOM 1199 C C . PHE A 1 165 ? -8.426 6.989 13.025 1.00 72.88 165 PHE A C 1
ATOM 1201 O O . PHE A 1 165 ? -9.548 6.990 13.530 1.00 72.88 165 PHE A O 1
ATOM 1208 N N . ARG A 1 166 ? -7.605 5.937 13.132 1.00 67.38 166 ARG A N 1
ATOM 1209 C CA . ARG A 1 166 ? -7.985 4.678 13.792 1.00 67.38 166 ARG A CA 1
ATOM 1210 C C . ARG A 1 166 ? -8.478 4.907 15.223 1.00 67.38 166 ARG A C 1
ATOM 1212 O O . ARG A 1 166 ? -9.535 4.403 15.588 1.00 67.38 166 ARG A O 1
ATOM 1219 N N . SER A 1 167 ? -7.789 5.759 15.987 1.00 55.75 167 SER A N 1
ATOM 1220 C CA . SER A 1 167 ? -8.167 6.121 17.364 1.00 55.75 167 SER A CA 1
ATOM 1221 C C . SER A 1 167 ? -9.537 6.821 17.444 1.00 55.75 167 SER A C 1
ATOM 1223 O O . SER A 1 167 ? -10.351 6.533 18.325 1.00 55.75 167 SER A O 1
ATOM 1225 N N . ARG A 1 168 ? -9.859 7.690 16.473 1.00 55.16 168 ARG A N 1
ATOM 1226 C CA . ARG A 1 168 ? -11.163 8.376 16.419 1.00 55.16 168 ARG A CA 1
ATOM 1227 C C . ARG A 1 168 ? -12.279 7.474 15.887 1.00 55.16 168 ARG A C 1
ATOM 1229 O O . ARG A 1 168 ? -13.395 7.513 16.406 1.00 55.16 168 ARG A O 1
ATOM 1236 N N . MET A 1 169 ? -11.987 6.639 14.890 1.00 55.38 169 MET A N 1
ATOM 1237 C CA . MET A 1 169 ? -12.945 5.698 14.304 1.00 55.38 169 MET A CA 1
ATOM 1238 C C . MET A 1 169 ? -13.346 4.605 15.286 1.00 55.38 169 MET A C 1
ATOM 1240 O O . MET A 1 169 ? -14.511 4.216 15.314 1.00 55.38 169 MET A O 1
ATOM 1244 N N . ASP A 1 170 ? -12.422 4.151 16.129 1.00 56.66 170 ASP A N 1
ATOM 1245 C CA . ASP A 1 170 ? -12.712 3.162 17.161 1.00 56.66 170 ASP A CA 1
ATOM 1246 C C . ASP A 1 170 ? -13.778 3.678 18.140 1.00 56.66 170 ASP A C 1
ATOM 1248 O O . ASP A 1 170 ? -14.724 2.956 18.461 1.00 56.66 170 ASP A O 1
ATOM 1252 N N . ARG A 1 171 ? -13.706 4.962 18.514 1.00 53.12 171 ARG A N 1
ATOM 1253 C CA . ARG A 1 171 ? -14.696 5.632 19.371 1.00 53.12 171 ARG A CA 1
ATOM 1254 C C . ARG A 1 171 ? -16.037 5.852 18.662 1.00 53.12 171 ARG A C 1
ATOM 1256 O O . ARG A 1 171 ? -17.088 5.645 19.268 1.00 53.12 171 ARG A O 1
ATOM 1263 N N . LEU A 1 172 ? -16.015 6.207 17.374 1.00 52.19 172 LEU A N 1
ATOM 1264 C CA . LEU A 1 172 ? -17.229 6.375 16.566 1.00 52.19 172 LEU A CA 1
ATOM 1265 C C . LEU A 1 172 ? -17.961 5.038 16.363 1.00 52.19 172 LEU A C 1
ATOM 1267 O O . LEU A 1 172 ? -19.181 4.967 16.479 1.00 52.19 172 LEU A O 1
ATOM 1271 N N . ARG A 1 173 ? -17.222 3.952 16.119 1.00 50.94 173 ARG A N 1
ATOM 1272 C CA . ARG A 1 173 ? -17.784 2.615 15.888 1.00 50.94 173 ARG A CA 1
ATOM 1273 C C . ARG A 1 173 ? -18.442 2.044 17.144 1.00 50.94 173 ARG A C 1
ATOM 1275 O O . ARG A 1 173 ? -19.503 1.444 17.039 1.00 50.94 173 ARG A O 1
ATOM 1282 N N . VAL A 1 174 ? -17.873 2.304 18.324 1.00 51.38 174 VAL A N 1
ATOM 1283 C CA . VAL A 1 174 ? -18.486 1.969 19.626 1.00 51.38 174 VAL A CA 1
ATOM 1284 C C . VAL A 1 174 ? -19.738 2.818 19.893 1.00 51.38 174 VAL A C 1
ATOM 1286 O O . VAL A 1 174 ? -20.726 2.322 20.438 1.00 51.38 174 VAL A O 1
ATOM 1289 N N . TYR A 1 175 ? -19.753 4.084 19.462 1.00 48.97 175 TYR A N 1
ATOM 1290 C CA . TYR A 1 175 ? -20.952 4.922 19.552 1.00 48.97 175 TYR A CA 1
ATOM 1291 C C . TYR A 1 175 ? -22.093 4.376 18.675 1.00 48.97 175 TYR A C 1
ATOM 1293 O O . TYR A 1 175 ? -23.230 4.269 19.143 1.00 48.97 175 TYR A O 1
ATOM 1301 N N . PHE A 1 176 ? -21.769 3.937 17.453 1.00 45.84 176 PHE A N 1
ATOM 1302 C CA . PHE A 1 176 ? -22.711 3.331 16.506 1.00 45.84 176 PHE A CA 1
ATOM 1303 C C . PHE A 1 176 ? -23.050 1.858 16.781 1.00 45.84 176 PHE A C 1
ATOM 1305 O O . PHE A 1 176 ? -23.999 1.340 16.188 1.00 45.84 176 PHE A O 1
ATOM 1312 N N . ALA A 1 177 ? -22.332 1.185 17.683 1.00 53.16 177 ALA A N 1
ATOM 1313 C CA . ALA A 1 177 ? -22.655 -0.178 18.079 1.00 53.16 177 ALA A CA 1
ATOM 1314 C C . ALA A 1 177 ? -24.031 -0.198 18.759 1.00 53.16 177 ALA A C 1
ATOM 1316 O O . ALA A 1 177 ? -24.262 0.505 19.751 1.00 53.16 177 ALA A O 1
ATOM 1317 N N . ARG A 1 178 ? -24.960 -0.975 18.194 1.00 54.97 178 ARG A N 1
ATOM 1318 C CA . ARG A 1 178 ? -26.304 -1.188 18.755 1.00 54.97 178 ARG A CA 1
ATOM 1319 C C . ARG A 1 178 ? -26.309 -2.273 19.840 1.00 54.97 178 ARG A C 1
ATOM 1321 O O . ARG A 1 178 ? -27.177 -2.218 20.700 1.00 54.97 178 ARG A O 1
ATOM 1328 N N . SER A 1 179 ? -25.324 -3.176 19.835 1.00 60.59 179 SER A N 1
ATOM 1329 C CA . SER A 1 179 ? -25.161 -4.273 20.798 1.00 60.59 179 SER A CA 1
ATOM 1330 C C . SER A 1 179 ? -23.686 -4.519 21.150 1.00 60.59 179 SER A C 1
ATOM 1332 O O . SER A 1 179 ? -22.787 -4.370 20.315 1.00 60.59 179 SER A O 1
ATOM 1334 N N . VAL A 1 180 ? -23.437 -4.875 22.410 1.00 70.69 180 VAL A N 1
ATOM 1335 C CA . VAL A 1 180 ? -22.121 -5.161 22.987 1.00 70.69 180 VAL A CA 1
ATOM 1336 C C . VAL A 1 180 ? -22.127 -6.583 23.538 1.00 70.69 180 VAL A C 1
ATOM 1338 O O . VAL A 1 180 ? -22.997 -6.942 24.326 1.00 70.69 180 VAL A O 1
ATOM 1341 N N . THR A 1 181 ? -21.147 -7.385 23.136 1.00 78.25 181 THR A N 1
ATOM 1342 C CA . THR A 1 181 ? -20.835 -8.664 23.780 1.00 78.25 181 THR A CA 1
ATOM 1343 C C . THR A 1 181 ? -19.656 -8.438 24.716 1.00 78.25 181 THR A C 1
ATOM 1345 O O . THR A 1 181 ? -18.580 -8.060 24.253 1.00 78.25 181 THR A O 1
ATOM 1348 N N . ALA A 1 182 ? -19.860 -8.621 26.019 1.00 80.25 182 ALA A N 1
ATOM 1349 C CA . ALA A 1 182 ? -18.799 -8.485 27.011 1.00 80.25 182 ALA A CA 1
ATOM 1350 C C . ALA A 1 182 ? -18.241 -9.863 27.379 1.00 80.25 182 ALA A C 1
ATOM 1352 O O . ALA A 1 182 ? -19.001 -10.791 27.653 1.00 80.25 182 ALA A O 1
ATOM 1353 N N . VAL A 1 183 ? -16.918 -9.980 27.392 1.00 80.38 183 VAL A N 1
ATOM 1354 C CA . VAL A 1 183 ? -16.179 -11.124 27.924 1.00 80.38 183 VAL A CA 1
ATOM 1355 C C . VAL A 1 183 ? -15.390 -10.617 29.119 1.00 80.38 183 VAL A C 1
ATOM 1357 O O . VAL A 1 183 ? -14.660 -9.634 28.995 1.00 80.38 183 VAL A O 1
ATOM 1360 N N . VAL A 1 184 ? -15.579 -11.236 30.275 1.00 79.56 184 VAL A N 1
ATOM 1361 C CA . VAL A 1 184 ? -14.973 -10.821 31.538 1.00 79.56 184 VAL A CA 1
ATOM 1362 C C . VAL A 1 184 ? -13.998 -11.890 31.986 1.00 79.56 184 VAL A C 1
ATOM 1364 O O . VAL A 1 184 ? -14.407 -13.039 32.144 1.00 79.56 184 VAL A O 1
ATOM 1367 N N . ASP A 1 185 ? -12.771 -11.440 32.246 1.00 71.12 185 ASP A N 1
ATOM 1368 C CA . ASP A 1 185 ? -11.637 -12.211 32.748 1.00 71.12 185 ASP A CA 1
ATOM 1369 C C . ASP A 1 185 ? -11.231 -13.329 31.781 1.00 71.12 185 ASP A C 1
ATOM 1371 O O . ASP A 1 185 ? -11.935 -14.320 31.629 1.00 71.12 185 ASP A O 1
ATOM 1375 N N . VAL A 1 186 ? -10.134 -13.116 31.053 1.00 70.44 186 VAL A N 1
ATOM 1376 C CA . VAL A 1 186 ? -9.629 -14.054 30.040 1.00 70.44 186 VAL A CA 1
ATOM 1377 C C . VAL A 1 186 ? -8.224 -14.458 30.427 1.00 70.44 186 VAL A C 1
ATOM 1379 O O . VAL A 1 186 ? -7.339 -13.609 30.535 1.00 70.44 186 VAL A O 1
ATOM 1382 N N . ASP A 1 187 ? -8.050 -15.756 30.599 1.00 70.19 187 ASP A N 1
ATOM 1383 C CA . ASP A 1 187 ? -6.765 -16.421 30.754 1.00 70.19 187 ASP A CA 1
ATOM 1384 C C . ASP A 1 187 ? -6.195 -16.853 29.388 1.00 70.19 187 ASP A C 1
ATOM 1386 O O . ASP A 1 187 ? -6.803 -16.664 28.326 1.00 70.19 187 ASP A O 1
ATOM 1390 N N . ASP A 1 188 ? -4.989 -17.416 29.406 1.00 68.06 188 ASP A N 1
ATOM 1391 C CA . ASP A 1 188 ? -4.316 -17.856 28.185 1.00 68.06 188 ASP A CA 1
ATOM 1392 C C . ASP A 1 188 ? -5.030 -19.059 27.521 1.00 68.06 188 ASP A C 1
ATOM 1394 O O . ASP A 1 188 ? -4.952 -19.231 26.302 1.00 68.06 188 ASP A O 1
ATOM 1398 N N . ASP A 1 189 ? -5.820 -19.830 28.278 1.00 69.69 189 ASP A N 1
ATOM 1399 C CA . ASP A 1 189 ? -6.543 -21.012 27.788 1.00 69.69 189 ASP A CA 1
ATOM 1400 C C . ASP A 1 189 ? -7.877 -20.652 27.094 1.00 69.69 189 ASP A C 1
ATOM 1402 O O . ASP A 1 189 ? -8.314 -21.303 26.132 1.00 69.69 189 ASP A O 1
ATOM 1406 N N . THR A 1 190 ? -8.516 -19.556 27.507 1.00 71.62 190 THR A N 1
ATOM 1407 C CA . THR A 1 190 ? -9.817 -19.092 26.991 1.00 71.62 190 THR A CA 1
ATOM 1408 C C . THR A 1 190 ? -9.710 -18.196 25.750 1.00 71.62 190 THR A C 1
ATOM 1410 O O . THR A 1 190 ? -10.724 -17.881 25.114 1.00 71.62 190 THR A O 1
ATOM 1413 N N . LEU A 1 191 ? -8.495 -17.870 25.291 1.00 71.31 191 LEU A N 1
ATOM 1414 C CA . LEU A 1 191 ? -8.226 -17.167 24.021 1.00 71.31 191 LEU A CA 1
ATOM 1415 C C . LEU A 1 191 ? -8.910 -17.823 22.813 1.00 71.31 191 LEU A C 1
ATOM 1417 O O . LEU A 1 191 ? -9.483 -17.154 21.941 1.00 71.31 191 LEU A O 1
ATOM 1421 N N . SER A 1 192 ? -8.889 -19.156 22.774 1.00 75.19 192 SER A N 1
ATOM 1422 C CA . SER A 1 192 ? -9.530 -19.944 21.721 1.00 75.19 192 SER A CA 1
ATOM 1423 C C . SER A 1 192 ? -11.044 -19.682 21.667 1.00 75.19 192 SER A C 1
ATOM 1425 O O . SER A 1 192 ? -11.600 -19.491 20.576 1.00 75.19 192 SER A O 1
ATOM 1427 N N . MET A 1 193 ? -11.689 -19.545 22.830 1.00 75.56 193 MET A N 1
ATOM 1428 C CA . MET A 1 193 ? -13.107 -19.216 22.976 1.00 75.56 193 MET A CA 1
ATOM 1429 C C . MET A 1 193 ? -13.397 -17.771 22.572 1.00 75.56 193 MET A C 1
ATOM 1431 O O . MET A 1 193 ? -14.357 -17.537 21.838 1.00 75.56 193 MET A O 1
ATOM 1435 N N . VAL A 1 194 ? -12.540 -16.809 22.934 1.00 75.69 194 VAL A N 1
ATOM 1436 C CA . VAL A 1 194 ? -12.667 -15.407 22.485 1.00 75.69 194 VAL A CA 1
ATOM 1437 C C . VAL A 1 194 ? -12.662 -15.328 20.956 1.00 75.69 194 VAL A C 1
ATOM 1439 O O . VAL A 1 194 ? -13.509 -14.662 20.356 1.00 75.69 194 VAL A O 1
ATOM 1442 N N . SER A 1 195 ? -11.765 -16.072 20.300 1.00 73.38 195 SER A N 1
ATOM 1443 C CA . SER A 1 195 ? -11.700 -16.133 18.835 1.00 73.38 195 SER A CA 1
ATOM 1444 C C . SER A 1 195 ? -12.939 -16.789 18.201 1.00 73.38 195 SER A C 1
ATOM 1446 O O . SER A 1 195 ? -13.309 -16.466 17.068 1.00 73.38 195 SER A O 1
ATOM 1448 N N . ALA A 1 196 ? -13.574 -17.740 18.894 1.00 77.25 196 ALA A N 1
ATOM 1449 C CA . ALA A 1 196 ? -14.794 -18.402 18.443 1.00 77.25 196 ALA A CA 1
ATOM 1450 C C . ALA A 1 196 ? -16.011 -17.478 18.604 1.00 77.25 196 ALA A C 1
ATOM 1452 O O . ALA A 1 196 ? -16.781 -17.322 17.657 1.00 77.25 196 ALA A O 1
ATOM 1453 N N . ILE A 1 197 ? -16.119 -16.786 19.743 1.00 78.25 197 ILE A N 1
ATOM 1454 C CA . ILE A 1 197 ? -17.154 -15.781 20.025 1.00 78.25 197 ILE A CA 1
ATOM 1455 C C . ILE A 1 197 ? -17.071 -14.630 19.018 1.00 78.25 197 ILE A C 1
ATOM 1457 O O . ILE A 1 197 ? -18.082 -14.237 18.439 1.00 78.25 197 ILE A O 1
ATOM 1461 N N . ALA A 1 198 ? -15.866 -14.133 18.725 1.00 74.75 198 ALA A N 1
ATOM 1462 C CA . ALA A 1 198 ? -15.665 -13.084 17.724 1.00 74.75 198 ALA A CA 1
ATOM 1463 C C . ALA A 1 198 ? -16.159 -13.491 16.321 1.00 74.75 198 ALA A C 1
ATOM 1465 O O . ALA A 1 198 ? -16.562 -12.634 15.537 1.00 74.75 198 ALA A O 1
ATOM 1466 N N . ARG A 1 199 ? -16.139 -14.793 15.996 1.00 75.12 199 ARG A N 1
ATOM 1467 C CA . ARG A 1 199 ? -16.601 -15.338 14.708 1.00 75.12 199 ARG A CA 1
ATOM 1468 C C . ARG A 1 199 ? -18.106 -15.604 14.655 1.00 75.12 199 ARG A C 1
ATOM 1470 O O . ARG A 1 199 ? -18.662 -15.594 13.561 1.00 75.12 199 ARG A O 1
ATOM 1477 N N . THR A 1 200 ? -18.747 -15.858 15.794 1.00 72.31 200 THR A N 1
ATOM 1478 C CA . THR A 1 200 ? -20.194 -16.131 15.901 1.00 72.31 200 THR A CA 1
ATOM 1479 C C . THR A 1 200 ? -21.017 -14.885 16.240 1.00 72.31 200 THR A C 1
ATOM 1481 O O . THR A 1 200 ? -22.246 -14.918 16.155 1.00 72.31 200 THR A O 1
ATOM 1484 N N . MET A 1 201 ? -20.361 -13.785 16.617 1.00 69.75 201 MET A N 1
ATOM 1485 C CA . MET A 1 201 ? -20.992 -12.491 16.868 1.00 69.75 201 MET A CA 1
ATOM 1486 C C . MET A 1 201 ? -21.500 -11.847 15.567 1.00 69.75 201 MET A C 1
ATOM 1488 O O . MET A 1 201 ? -20.908 -12.010 14.499 1.00 69.75 201 MET A O 1
ATOM 1492 N N . ASP A 1 202 ? -22.590 -11.074 15.665 1.00 64.94 202 ASP A N 1
ATOM 1493 C CA . ASP A 1 202 ? -23.069 -10.245 14.556 1.00 64.94 202 ASP A CA 1
ATOM 1494 C C . ASP A 1 202 ? -21.930 -9.313 14.085 1.00 64.94 202 ASP A C 1
ATOM 1496 O O . ASP A 1 202 ? -21.327 -8.626 14.918 1.00 64.94 202 ASP A O 1
ATOM 1500 N N . PRO A 1 203 ? -21.635 -9.233 12.774 1.00 65.19 203 PRO A N 1
ATOM 1501 C CA . PRO A 1 203 ? -20.630 -8.318 12.231 1.00 65.19 203 PRO A CA 1
ATOM 1502 C C . PRO A 1 203 ? -20.852 -6.830 12.575 1.00 65.19 203 PRO A C 1
ATOM 1504 O O . PRO A 1 203 ? -19.950 -6.017 12.354 1.00 65.19 203 PRO A O 1
ATOM 1507 N N . ARG A 1 204 ? -22.025 -6.444 13.099 1.00 62.00 204 ARG A N 1
ATOM 1508 C CA . ARG A 1 204 ? -22.326 -5.090 13.603 1.00 62.00 204 ARG A CA 1
ATOM 1509 C C . ARG A 1 204 ? -22.201 -4.924 15.127 1.00 62.00 204 ARG A C 1
ATOM 1511 O O . ARG A 1 204 ? -22.321 -3.794 15.606 1.00 62.00 204 ARG A O 1
ATOM 1518 N N . GLY A 1 205 ? -21.975 -6.001 15.879 1.00 67.62 205 GLY A N 1
ATOM 1519 C CA . GLY A 1 205 ? -21.763 -5.978 17.329 1.00 67.62 205 GLY A CA 1
ATOM 1520 C C . GLY A 1 205 ? -20.336 -5.574 17.708 1.00 67.62 205 GLY A C 1
ATOM 1521 O O . GLY A 1 205 ? -19.415 -5.651 16.896 1.00 67.62 205 GLY A O 1
ATOM 1522 N N . THR A 1 206 ? -20.131 -5.111 18.943 1.00 73.19 206 THR A N 1
ATOM 1523 C CA . THR A 1 206 ? -18.781 -4.862 19.487 1.00 73.19 206 THR A CA 1
ATOM 1524 C C . THR A 1 206 ? -18.437 -5.882 20.560 1.00 73.19 206 THR A C 1
ATOM 1526 O O . THR A 1 206 ? -19.202 -6.060 21.504 1.00 73.19 206 THR A O 1
ATOM 1529 N N . LEU A 1 207 ? -17.264 -6.504 20.430 1.00 78.69 207 LEU A N 1
ATOM 1530 C CA . LEU A 1 207 ? -16.684 -7.375 21.444 1.00 78.69 207 LEU A CA 1
ATOM 1531 C C . LEU A 1 207 ? -15.862 -6.524 22.416 1.00 78.69 207 LEU A C 1
ATOM 1533 O O . LEU A 1 207 ? -14.964 -5.792 21.994 1.00 78.69 207 LEU A O 1
ATOM 1537 N N . VAL A 1 208 ? -16.173 -6.601 23.704 1.00 80.00 208 VAL A N 1
ATOM 1538 C CA . VAL A 1 208 ? -15.433 -5.924 24.772 1.00 80.00 208 VAL A CA 1
ATOM 1539 C C . VAL A 1 208 ? -14.832 -6.989 25.675 1.00 80.00 208 VAL A C 1
ATOM 1541 O O . VAL A 1 208 ? -15.557 -7.833 26.186 1.00 80.00 208 VAL A O 1
ATOM 1544 N N . LEU A 1 209 ? -13.518 -6.939 25.859 1.00 81.50 209 LEU A N 1
ATOM 1545 C CA . LEU A 1 209 ? -12.787 -7.759 26.811 1.00 81.50 209 LEU A CA 1
ATOM 1546 C C . LEU A 1 209 ? -12.523 -6.927 28.067 1.00 81.50 209 LEU A C 1
ATOM 1548 O O . LEU A 1 209 ? -11.911 -5.866 27.980 1.00 81.50 209 LEU A O 1
ATOM 1552 N N . ILE A 1 210 ? -12.979 -7.399 29.218 1.00 80.38 210 ILE A N 1
ATOM 1553 C CA . ILE A 1 210 ? -12.734 -6.786 30.521 1.00 80.38 210 ILE A CA 1
ATOM 1554 C C . ILE A 1 210 ? -11.713 -7.664 31.245 1.00 80.38 210 ILE A C 1
ATOM 1556 O O . ILE A 1 210 ? -11.973 -8.845 31.445 1.00 80.38 210 ILE A O 1
ATOM 1560 N N . THR A 1 211 ? -10.561 -7.107 31.606 1.00 81.00 211 THR A N 1
ATOM 1561 C CA . THR A 1 211 ? -9.453 -7.828 32.264 1.00 81.00 211 THR A CA 1
ATOM 1562 C C . THR A 1 211 ? -8.871 -6.987 33.403 1.00 81.00 211 THR A C 1
ATOM 1564 O O . THR A 1 211 ? -9.077 -5.776 33.417 1.00 81.00 211 THR A O 1
ATOM 1567 N N . THR A 1 212 ? -8.149 -7.593 34.345 1.00 75.31 212 THR A N 1
ATOM 1568 C CA . THR A 1 212 ? -7.451 -6.873 35.427 1.00 75.31 212 THR A CA 1
ATOM 1569 C C . THR A 1 212 ? -6.241 -6.096 34.930 1.00 75.31 212 THR A C 1
ATOM 1571 O O . THR A 1 212 ? -6.009 -4.969 35.362 1.00 75.31 212 THR A O 1
ATOM 1574 N N . SER A 1 213 ? -5.487 -6.673 33.992 1.00 72.06 213 SER A N 1
ATOM 1575 C CA . SER A 1 213 ? -4.228 -6.115 33.503 1.00 72.06 213 SER A CA 1
ATOM 1576 C C . SER A 1 213 ? -4.190 -6.040 31.979 1.00 72.06 213 SER A C 1
ATOM 1578 O O . SER A 1 213 ? -4.597 -6.962 31.272 1.00 72.06 213 SER A O 1
ATOM 1580 N N . LEU A 1 214 ? -3.670 -4.923 31.462 1.00 69.75 214 LEU A N 1
ATOM 1581 C CA . LEU A 1 214 ? -3.442 -4.722 30.026 1.00 69.75 214 LEU A CA 1
ATOM 1582 C C . LEU A 1 214 ? -2.185 -5.434 29.514 1.00 69.75 214 LEU A C 1
ATOM 1584 O O . LEU A 1 214 ? -2.018 -5.523 28.297 1.00 69.75 214 LEU A O 1
ATOM 1588 N N . ASP A 1 215 ? -1.340 -5.934 30.416 1.00 69.50 215 ASP A N 1
ATOM 1589 C CA . ASP A 1 215 ? -0.042 -6.530 30.089 1.00 69.50 215 ASP A CA 1
ATOM 1590 C C . ASP A 1 215 ? -0.117 -8.047 29.882 1.00 69.50 215 ASP A C 1
ATOM 1592 O O . ASP A 1 215 ? 0.886 -8.684 29.563 1.00 69.50 215 ASP A O 1
ATOM 1596 N N . HIS A 1 216 ? -1.307 -8.640 30.028 1.00 69.94 216 HIS A N 1
ATOM 1597 C CA . HIS A 1 216 ? -1.484 -10.064 29.774 1.00 69.94 216 HIS A CA 1
ATOM 1598 C C . HIS A 1 216 ? -1.160 -10.418 28.307 1.00 69.94 216 HIS A C 1
ATOM 1600 O O . HIS A 1 216 ? -1.611 -9.711 27.395 1.00 69.94 216 HIS A O 1
ATOM 1606 N N . PRO A 1 217 ? -0.458 -11.539 28.042 1.00 70.75 217 PRO A N 1
ATOM 1607 C CA . PRO A 1 217 ? -0.123 -11.987 26.685 1.00 70.75 217 PRO A CA 1
ATOM 1608 C C . PRO A 1 217 ? -1.348 -12.151 25.772 1.00 70.75 217 PRO A C 1
ATOM 1610 O O . PRO A 1 217 ? -1.254 -11.965 24.557 1.00 70.75 217 PRO A O 1
ATOM 1613 N N . CYS A 1 218 ? -2.516 -12.427 26.358 1.00 70.88 218 CYS A N 1
ATOM 1614 C CA . CYS A 1 218 ? -3.790 -12.557 25.659 1.00 70.88 218 CYS A CA 1
ATOM 1615 C C . CYS A 1 218 ? -4.376 -11.224 25.143 1.00 70.88 218 CYS A C 1
ATOM 1617 O O . CYS A 1 218 ? -5.195 -11.214 24.217 1.00 70.88 218 CYS A O 1
ATOM 1619 N N . VAL A 1 219 ? -3.947 -10.072 25.677 1.00 72.94 219 VAL A N 1
ATOM 1620 C CA . VAL A 1 219 ? -4.504 -8.744 25.354 1.00 72.94 219 VAL A CA 1
ATOM 1621 C C . VAL A 1 219 ? -4.193 -8.300 23.915 1.00 72.94 219 VAL A C 1
ATOM 1623 O O . VAL A 1 219 ? -5.127 -7.889 23.210 1.00 72.94 219 VAL A O 1
ATOM 1626 N N . PRO A 1 220 ? -2.940 -8.375 23.418 1.00 72.44 220 PRO A N 1
ATOM 1627 C CA . PRO A 1 220 ? -2.633 -8.090 22.017 1.00 72.44 220 PRO A CA 1
ATOM 1628 C C . PRO A 1 220 ? -3.407 -8.985 21.044 1.00 72.44 220 PRO A C 1
ATOM 1630 O O . PRO A 1 220 ? -3.900 -8.506 20.020 1.00 72.44 220 PRO A O 1
ATOM 1633 N N . GLU A 1 221 ? -3.562 -10.269 21.368 1.00 70.75 221 GLU A N 1
ATOM 1634 C CA . GLU A 1 221 ? -4.256 -11.231 20.513 1.00 70.75 221 GLU A CA 1
ATOM 1635 C C . GLU A 1 221 ? -5.771 -10.977 20.476 1.00 70.75 221 GLU A C 1
ATOM 1637 O O . GLU A 1 221 ? -6.363 -10.911 19.395 1.00 70.75 221 GLU A O 1
ATOM 1642 N N . ALA A 1 222 ? -6.395 -10.676 21.617 1.00 69.56 222 ALA A N 1
ATOM 1643 C CA . ALA A 1 222 ? -7.795 -10.258 21.673 1.00 69.56 222 ALA A CA 1
ATOM 1644 C C . ALA A 1 222 ? -8.053 -8.962 20.876 1.00 69.56 222 ALA A C 1
ATOM 1646 O O . ALA A 1 222 ? -9.039 -8.868 20.134 1.00 69.56 222 ALA A O 1
ATOM 1647 N N . ARG A 1 223 ? -7.144 -7.974 20.942 1.00 73.69 223 ARG A N 1
ATOM 1648 C CA . ARG A 1 223 ? -7.218 -6.755 20.107 1.00 73.69 223 ARG A CA 1
ATOM 1649 C C . ARG A 1 223 ? -7.124 -7.077 18.617 1.00 73.69 223 ARG A C 1
ATOM 1651 O O . ARG A 1 223 ? -7.850 -6.478 17.819 1.00 73.69 223 ARG A O 1
ATOM 1658 N N . ASN A 1 224 ? -6.293 -8.048 18.238 1.00 70.94 224 ASN A N 1
ATOM 1659 C CA . ASN A 1 224 ? -6.199 -8.531 16.857 1.00 70.94 224 ASN A CA 1
ATOM 1660 C C . ASN A 1 224 ? -7.482 -9.240 16.391 1.00 70.94 224 ASN A C 1
ATOM 1662 O O . ASN A 1 224 ? -7.763 -9.296 15.197 1.00 70.94 224 ASN A O 1
ATOM 1666 N N . HIS A 1 225 ? -8.314 -9.723 17.310 1.00 69.25 225 HIS A N 1
ATOM 1667 C CA . HIS A 1 225 ? -9.648 -10.238 17.001 1.00 69.25 225 HIS A CA 1
ATOM 1668 C C . HIS A 1 225 ? -10.744 -9.160 16.978 1.00 69.25 225 HIS A C 1
ATOM 1670 O O . HIS A 1 225 ? -11.917 -9.474 16.787 1.00 69.25 225 HIS A O 1
ATOM 1676 N N . GLY A 1 226 ? -10.374 -7.881 17.107 1.00 68.44 226 GLY A N 1
ATOM 1677 C CA . GLY A 1 226 ? -11.307 -6.756 17.098 1.00 68.44 226 GLY A CA 1
ATOM 1678 C C . GLY A 1 226 ? -11.970 -6.490 18.450 1.00 68.44 226 GLY A C 1
ATOM 1679 O O . GLY A 1 226 ? -12.880 -5.662 18.513 1.00 68.44 226 GLY A O 1
ATOM 1680 N N . ALA A 1 227 ? -11.518 -7.154 19.521 1.00 73.06 227 ALA A N 1
ATOM 1681 C CA . ALA A 1 227 ? -11.991 -6.882 20.869 1.00 73.06 227 ALA A CA 1
ATOM 1682 C C . ALA A 1 227 ? -11.466 -5.530 21.373 1.00 73.06 227 ALA A C 1
ATOM 1684 O O . ALA A 1 227 ? -10.321 -5.136 21.128 1.00 73.06 227 ALA A O 1
ATOM 1685 N N . ARG A 1 228 ? -12.304 -4.810 22.118 1.00 75.25 228 ARG A N 1
ATOM 1686 C CA . ARG A 1 228 ? -11.900 -3.627 22.883 1.00 75.25 228 ARG A CA 1
ATOM 1687 C C . ARG A 1 228 ? -11.563 -4.044 24.295 1.00 75.25 228 ARG A C 1
ATOM 1689 O O . ARG A 1 228 ? -12.441 -4.512 25.003 1.00 75.25 228 ARG A O 1
ATOM 1696 N N . VAL A 1 229 ? -10.310 -3.861 24.686 1.00 75.25 229 VAL A N 1
ATOM 1697 C CA . VAL A 1 229 ? -9.835 -4.263 26.010 1.00 75.25 229 VAL A CA 1
ATOM 1698 C C . VAL A 1 229 ? -10.000 -3.103 26.982 1.00 75.25 229 VAL A C 1
ATOM 1700 O O . VAL A 1 229 ? -9.531 -1.999 26.704 1.00 75.25 229 VAL A O 1
ATOM 1703 N N . VAL A 1 230 ? -10.675 -3.358 28.095 1.00 77.50 230 VAL A N 1
ATOM 1704 C CA . VAL A 1 230 ? -10.885 -2.424 29.197 1.00 77.50 230 VAL A CA 1
ATOM 1705 C C . VAL A 1 230 ? -10.282 -3.048 30.446 1.00 77.50 230 VAL A C 1
ATOM 1707 O O . VAL A 1 230 ? -10.662 -4.155 30.821 1.00 77.50 230 VAL A O 1
ATOM 1710 N N . ALA A 1 231 ? -9.343 -2.341 31.072 1.00 76.81 231 ALA A N 1
ATOM 1711 C CA . ALA A 1 231 ? -8.810 -2.755 32.360 1.00 76.81 231 ALA A CA 1
ATOM 1712 C C . ALA A 1 231 ? -9.761 -2.339 33.479 1.00 76.81 231 ALA A C 1
ATOM 1714 O O . ALA A 1 231 ? -10.192 -1.183 33.528 1.00 76.81 231 ALA A O 1
ATOM 1715 N N . VAL A 1 232 ? -10.097 -3.283 34.346 1.00 76.38 232 VAL A N 1
ATOM 1716 C CA . VAL A 1 232 ? -10.960 -3.080 35.506 1.00 76.38 232 VAL A CA 1
ATOM 1717 C C . VAL A 1 232 ? -10.370 -3.848 36.668 1.00 76.38 232 VAL A C 1
ATOM 1719 O O . VAL A 1 232 ? -10.027 -5.017 36.536 1.00 76.38 232 VAL A O 1
ATOM 1722 N N . ASP A 1 233 ? -10.299 -3.190 37.812 1.00 75.88 233 ASP A N 1
ATOM 1723 C CA . ASP A 1 233 ? -9.935 -3.841 39.057 1.00 75.88 233 ASP A CA 1
ATOM 1724 C C . ASP A 1 233 ? -11.140 -4.640 39.578 1.00 75.88 233 ASP A C 1
ATOM 1726 O O . ASP A 1 233 ? -12.143 -4.065 40.013 1.00 75.88 233 ASP A O 1
ATOM 1730 N N . PHE A 1 234 ? -11.071 -5.971 39.491 1.00 71.88 234 PHE A N 1
ATOM 1731 C CA . PHE A 1 234 ? -12.160 -6.840 39.943 1.00 71.88 234 PHE A CA 1
ATOM 1732 C C . PHE A 1 234 ? -12.330 -6.848 41.467 1.00 71.88 234 PHE A C 1
ATOM 1734 O O . PHE A 1 234 ? -13.429 -7.169 41.922 1.00 71.88 234 PHE A O 1
ATOM 1741 N N . ASP A 1 235 ? -11.319 -6.427 42.234 1.00 70.62 235 ASP A N 1
ATOM 1742 C CA . ASP A 1 235 ? -11.407 -6.307 43.695 1.00 70.62 235 ASP A CA 1
ATOM 1743 C C . ASP A 1 235 ? -12.201 -5.059 44.110 1.00 70.62 235 ASP A C 1
ATOM 1745 O O . ASP A 1 235 ? -12.682 -4.943 45.240 1.00 70.62 235 ASP A O 1
ATOM 1749 N N . ARG A 1 236 ? -12.398 -4.122 43.173 1.00 71.12 236 ARG A N 1
ATOM 1750 C CA . ARG A 1 236 ? -13.173 -2.895 43.367 1.00 71.12 236 ARG A CA 1
ATOM 1751 C C . ARG A 1 236 ? -14.455 -2.913 42.531 1.00 71.12 236 ARG A C 1
ATOM 1753 O O . ARG A 1 236 ? -14.449 -2.431 41.392 1.00 71.12 236 ARG A O 1
ATOM 1760 N N . PRO A 1 237 ? -15.597 -3.363 43.093 1.00 67.06 237 PRO A N 1
ATOM 1761 C CA . PRO A 1 237 ? -16.845 -3.541 42.343 1.00 67.06 237 PRO A CA 1
ATOM 1762 C C . PRO A 1 237 ? -17.373 -2.244 41.708 1.00 67.06 237 PRO A C 1
ATOM 1764 O O . PRO A 1 237 ? -18.073 -2.288 40.693 1.00 67.06 237 PRO A O 1
ATOM 1767 N N . ASP A 1 238 ? -17.007 -1.081 42.248 1.00 66.69 238 ASP A N 1
ATOM 1768 C CA . ASP A 1 238 ? -17.406 0.226 41.717 1.00 66.69 238 ASP A CA 1
ATOM 1769 C C . ASP A 1 238 ? -16.804 0.520 40.337 1.00 66.69 238 ASP A C 1
ATOM 1771 O O . ASP A 1 238 ? -17.464 1.119 39.482 1.00 66.69 238 ASP A O 1
ATOM 1775 N N . THR A 1 239 ? -15.584 0.041 40.075 1.00 69.12 239 THR A N 1
ATOM 1776 C CA . THR A 1 239 ? -14.909 0.239 38.783 1.00 69.12 239 THR A CA 1
ATOM 1777 C C . THR A 1 239 ? -15.602 -0.546 37.668 1.00 69.12 239 THR A C 1
ATOM 1779 O O . THR A 1 239 ? -15.778 -0.042 36.556 1.00 69.12 239 THR A O 1
ATOM 1782 N N . MET A 1 240 ? -16.116 -1.735 37.993 1.00 69.12 240 MET A N 1
ATOM 1783 C CA . MET A 1 240 ? -16.904 -2.564 37.086 1.00 69.12 240 MET A CA 1
ATOM 1784 C C . MET A 1 240 ? -18.290 -1.957 36.828 1.00 69.12 240 MET A C 1
ATOM 1786 O O . MET A 1 240 ? -18.720 -1.866 35.676 1.00 69.12 240 MET A O 1
ATOM 1790 N N . LYS A 1 241 ? -18.978 -1.452 37.862 1.00 69.25 241 LYS A N 1
ATOM 1791 C CA . LYS A 1 241 ? -20.299 -0.797 37.727 1.00 69.25 241 LYS A CA 1
ATOM 1792 C C . LYS A 1 241 ? -20.261 0.497 36.903 1.00 69.25 241 LYS A C 1
ATOM 1794 O O . LYS A 1 241 ? -21.270 0.867 36.284 1.00 69.25 241 LYS A O 1
ATOM 1799 N N . ALA A 1 242 ? -19.119 1.186 36.888 1.00 69.19 242 ALA A N 1
ATOM 1800 C CA . ALA A 1 242 ? -18.933 2.454 36.186 1.00 69.19 242 ALA A CA 1
ATOM 1801 C C . ALA A 1 242 ? -18.895 2.320 34.653 1.00 69.19 242 ALA A C 1
ATOM 1803 O O . ALA A 1 242 ? -19.087 3.314 33.946 1.00 69.19 242 ALA A O 1
ATOM 1804 N N . LEU A 1 243 ? -18.696 1.113 34.112 1.00 72.94 243 LEU A N 1
ATOM 1805 C CA . LEU A 1 243 ? -18.609 0.932 32.667 1.00 72.94 243 LEU A CA 1
ATOM 1806 C C . LEU A 1 243 ? -19.939 1.250 31.966 1.00 72.94 243 LEU A C 1
ATOM 1808 O O . LEU A 1 243 ? -21.009 0.754 32.310 1.00 72.94 243 LEU A O 1
ATOM 1812 N N . SER A 1 244 ? -19.877 2.054 30.905 1.00 69.00 244 SER A N 1
ATOM 1813 C CA . SER A 1 244 ? -21.059 2.402 30.101 1.00 69.00 244 SER A CA 1
ATOM 1814 C C . SER A 1 244 ? -21.534 1.265 29.184 1.00 69.00 244 SER A C 1
ATOM 1816 O O . SER A 1 244 ? -22.630 1.346 28.621 1.00 69.00 244 SER A O 1
ATOM 1818 N N . VAL A 1 245 ? -20.737 0.196 29.065 1.00 73.19 245 VAL A N 1
ATOM 1819 C CA . VAL A 1 245 ? -20.982 -0.967 28.194 1.00 73.19 245 VAL A CA 1
ATOM 1820 C C . VAL A 1 245 ? -22.246 -1.738 28.578 1.00 73.19 245 VAL A C 1
ATOM 1822 O O . VAL A 1 245 ? -22.940 -2.239 27.695 1.00 73.19 245 VAL A O 1
ATOM 1825 N N . TRP A 1 246 ? -22.616 -1.733 29.864 1.00 76.88 246 TRP A N 1
ATOM 1826 C CA . TRP A 1 246 ? -23.790 -2.440 30.388 1.00 76.88 246 TRP A CA 1
ATOM 1827 C C . TRP A 1 246 ? -25.109 -1.969 29.771 1.00 76.88 246 TRP A C 1
ATOM 1829 O O . TRP A 1 246 ? -26.056 -2.736 29.660 1.00 76.88 246 TRP A O 1
ATOM 1839 N N . ARG A 1 247 ? -25.176 -0.715 29.302 1.00 74.50 247 ARG A N 1
ATOM 1840 C CA . ARG A 1 247 ? -26.389 -0.147 28.684 1.00 74.50 247 ARG A CA 1
ATOM 1841 C C . ARG A 1 247 ? -26.757 -0.773 27.342 1.00 74.50 247 ARG A C 1
ATOM 1843 O O . ARG A 1 247 ? -27.873 -0.564 26.872 1.00 74.50 247 ARG A O 1
ATOM 1850 N N . LYS A 1 248 ? -25.800 -1.430 26.691 1.00 73.62 248 LYS A N 1
ATOM 1851 C CA . LYS A 1 248 ? -25.942 -2.014 25.354 1.00 73.62 248 LYS A CA 1
ATOM 1852 C C . LYS A 1 248 ? -25.572 -3.501 25.352 1.00 73.62 248 LYS A C 1
ATOM 1854 O O . LYS A 1 248 ? -25.279 -4.038 24.288 1.00 73.62 248 LYS A O 1
ATOM 1859 N N . LEU A 1 249 ? -25.522 -4.133 26.526 1.00 75.75 249 LEU A N 1
ATOM 1860 C CA . LEU A 1 249 ? -25.120 -5.526 26.670 1.00 75.75 249 LEU A CA 1
ATOM 1861 C C . LEU A 1 249 ? -26.164 -6.445 26.023 1.00 75.75 249 LEU A C 1
ATOM 1863 O O . LEU A 1 249 ? -27.343 -6.363 26.347 1.00 75.75 249 LEU A O 1
ATOM 1867 N N . ASP A 1 250 ? -25.712 -7.294 25.107 1.00 76.38 250 ASP A N 1
ATOM 1868 C CA . ASP A 1 250 ? -26.528 -8.311 24.429 1.00 76.38 250 ASP A CA 1
ATOM 1869 C C . ASP A 1 250 ? -26.156 -9.720 24.909 1.00 76.38 250 ASP A C 1
ATOM 1871 O O . ASP A 1 250 ? -27.019 -10.562 25.138 1.00 76.38 250 ASP A O 1
ATOM 1875 N N . ARG A 1 251 ? -24.856 -9.973 25.122 1.00 81.06 251 ARG A N 1
ATOM 1876 C CA . ARG A 1 251 ? -24.333 -11.239 25.655 1.00 81.06 251 ARG A CA 1
ATOM 1877 C C . ARG A 1 251 ? -23.189 -10.983 26.632 1.00 81.06 251 ARG A C 1
ATOM 1879 O O . ARG A 1 251 ? -22.349 -10.117 26.379 1.00 81.06 251 ARG A O 1
ATOM 1886 N N . LEU A 1 252 ? -23.153 -11.752 27.716 1.00 82.94 252 LEU A N 1
ATOM 1887 C CA . LEU A 1 252 ? -22.108 -11.726 28.738 1.00 82.94 252 LEU A CA 1
ATOM 1888 C C . LEU A 1 252 ? -21.476 -13.115 28.844 1.00 82.94 252 LEU A C 1
ATOM 1890 O O . LEU A 1 252 ? -22.189 -14.095 29.044 1.00 82.94 252 LEU A O 1
ATOM 1894 N N . TYR A 1 253 ? -20.153 -13.180 28.736 1.00 83.44 253 TYR A N 1
ATOM 1895 C CA . TYR A 1 253 ? -19.369 -14.382 29.003 1.00 83.44 253 TYR A CA 1
ATOM 1896 C C . TYR A 1 253 ? -18.456 -14.116 30.198 1.00 83.44 253 TYR A C 1
ATOM 1898 O O . TYR A 1 253 ? -17.688 -13.156 30.189 1.00 83.44 253 TYR A O 1
ATOM 1906 N N . LEU A 1 254 ? -18.562 -14.959 31.219 1.00 84.19 254 LEU A N 1
ATOM 1907 C CA . LEU A 1 254 ? -17.713 -14.951 32.408 1.00 84.19 254 LEU A CA 1
ATOM 1908 C C . LEU A 1 254 ? -16.769 -16.144 32.270 1.00 84.19 254 LEU A C 1
ATOM 1910 O O . LEU A 1 254 ? -17.241 -17.279 32.268 1.00 84.19 254 LEU A O 1
ATOM 1914 N N . LEU A 1 255 ? -15.480 -15.880 32.052 1.00 81.81 255 LEU A N 1
ATOM 1915 C CA . LEU A 1 255 ? -14.492 -16.905 31.699 1.00 81.81 255 LEU A CA 1
ATOM 1916 C C . LEU A 1 255 ? -13.370 -17.024 32.739 1.00 81.81 255 LEU A C 1
ATOM 1918 O O . LEU A 1 255 ? -12.324 -17.586 32.441 1.00 81.81 255 LEU A O 1
ATOM 1922 N N . SER A 1 256 ? -13.590 -16.546 33.969 1.00 76.06 256 SER A N 1
ATOM 1923 C CA . SER A 1 256 ? -12.613 -16.734 35.046 1.00 76.06 256 SER A CA 1
ATOM 1924 C C . SER A 1 256 ? -12.422 -18.214 35.360 1.00 76.06 256 SER A C 1
ATOM 1926 O O . SER A 1 256 ? -13.407 -18.961 35.403 1.00 76.06 256 SER A O 1
ATOM 1928 N N . ALA A 1 257 ? -11.180 -18.601 35.657 1.00 74.69 257 ALA A N 1
ATOM 1929 C CA . ALA A 1 257 ? -10.824 -19.950 36.087 1.00 74.69 257 ALA A CA 1
ATOM 1930 C C . ALA A 1 257 ? -11.530 -20.370 37.392 1.00 74.69 257 ALA A C 1
ATOM 1932 O O . ALA A 1 257 ? -11.786 -21.555 37.597 1.00 74.69 257 ALA A O 1
ATOM 1933 N N . ASP A 1 258 ? -11.880 -19.410 38.258 1.00 76.81 258 ASP A N 1
ATOM 1934 C CA . ASP A 1 258 ? -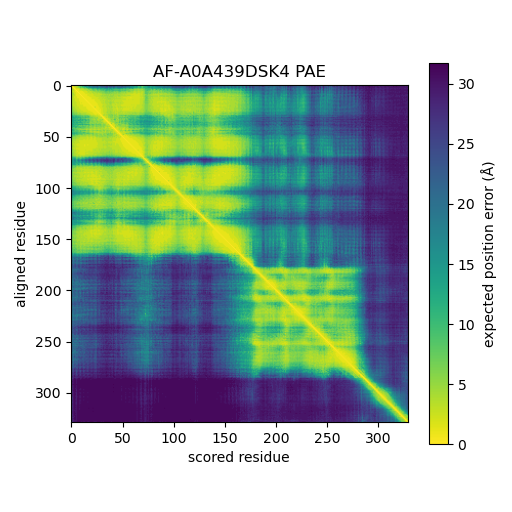12.613 -19.663 39.500 1.00 76.81 258 ASP A CA 1
ATOM 1935 C C . ASP A 1 258 ? -14.140 -19.464 39.326 1.00 76.81 258 ASP A C 1
ATOM 1937 O O . ASP A 1 258 ? -14.613 -18.337 39.107 1.00 76.81 258 ASP A O 1
ATOM 1941 N N . PRO A 1 259 ? -14.957 -20.528 39.480 1.00 78.94 259 PRO A N 1
ATOM 1942 C CA . PRO A 1 259 ? -16.413 -20.437 39.384 1.00 78.94 259 PRO A CA 1
ATOM 1943 C C . PRO A 1 259 ? -17.042 -19.503 40.420 1.00 78.94 259 PRO A C 1
ATOM 1945 O O . PRO A 1 259 ? -18.063 -18.870 40.134 1.00 78.94 259 PRO A O 1
ATOM 1948 N N . SER A 1 260 ? -16.457 -19.400 41.617 1.00 81.75 260 SER A N 1
ATOM 1949 C CA . SER A 1 260 ? -17.028 -18.580 42.688 1.00 81.75 260 SER A CA 1
ATOM 1950 C C . SER A 1 260 ? -16.894 -17.085 42.373 1.00 81.75 260 SER A C 1
ATOM 1952 O O . SER A 1 260 ? -17.867 -16.330 42.488 1.00 81.75 260 SER A O 1
ATOM 1954 N N . SER A 1 261 ? -15.747 -16.689 41.818 1.00 80.44 261 SER A N 1
ATOM 1955 C CA . SER A 1 261 ? -15.506 -15.358 41.257 1.00 80.44 261 SER A CA 1
ATOM 1956 C C . SER A 1 261 ? -16.480 -15.007 40.129 1.00 80.44 261 SER A C 1
ATOM 1958 O O . SER A 1 261 ? -16.996 -13.886 40.087 1.00 80.44 261 SER A O 1
ATOM 1960 N N . ASN A 1 262 ? -16.807 -15.953 39.240 1.00 82.19 262 ASN A N 1
ATOM 1961 C CA . ASN A 1 262 ? -17.791 -15.727 38.174 1.00 82.19 262 ASN A CA 1
ATOM 1962 C C . ASN A 1 262 ? -19.194 -15.434 38.729 1.00 82.19 262 ASN A C 1
ATOM 1964 O O . ASN A 1 262 ? -19.847 -14.493 38.272 1.00 82.19 262 ASN A O 1
ATOM 1968 N N . LEU A 1 263 ? -19.648 -16.182 39.739 1.00 83.06 263 LEU A N 1
ATOM 1969 C CA . LEU A 1 263 ? -20.958 -15.964 40.367 1.00 83.06 263 LEU A CA 1
ATOM 1970 C C . LEU A 1 263 ? -21.033 -14.625 41.110 1.00 83.06 263 LEU A C 1
ATOM 1972 O O . LEU A 1 263 ? -22.033 -13.910 41.004 1.00 83.06 263 LEU A O 1
ATOM 1976 N N . LEU A 1 264 ? -19.967 -14.252 41.824 1.00 83.25 264 LEU A N 1
ATOM 1977 C CA . LEU A 1 264 ? -19.899 -12.971 42.529 1.00 83.25 264 LEU A CA 1
ATOM 1978 C C . LEU A 1 264 ? -19.973 -11.800 41.538 1.00 83.25 264 LEU A C 1
ATOM 1980 O O . LEU A 1 264 ? -20.752 -10.863 41.731 1.00 83.25 264 LEU A O 1
ATOM 1984 N N . ARG A 1 265 ? -19.228 -11.881 40.429 1.00 81.94 265 ARG A N 1
ATOM 1985 C CA . ARG A 1 265 ? -19.247 -10.872 39.358 1.00 81.94 265 ARG A CA 1
ATOM 1986 C C . ARG A 1 265 ? -20.597 -10.806 38.650 1.00 81.94 265 ARG A C 1
ATOM 1988 O O . ARG A 1 265 ? -21.070 -9.702 38.381 1.00 81.94 265 ARG A O 1
ATOM 1995 N N . LEU A 1 266 ? -21.239 -11.950 38.396 1.00 83.62 266 LEU A N 1
ATOM 1996 C CA . LEU A 1 266 ? -22.579 -11.997 37.808 1.00 83.62 266 LEU A CA 1
ATOM 1997 C C . LEU A 1 266 ? -23.571 -11.197 38.654 1.00 83.62 266 LEU A C 1
ATOM 1999 O O . LEU A 1 266 ? -24.244 -10.325 38.114 1.00 83.62 266 LEU A O 1
ATOM 2003 N N . LYS A 1 267 ? -23.584 -11.408 39.976 1.00 84.56 267 LYS A N 1
ATOM 2004 C CA . LYS A 1 267 ? -24.473 -10.685 40.897 1.00 84.56 267 LYS A CA 1
ATOM 2005 C C . LYS A 1 267 ? -24.266 -9.167 40.834 1.00 84.56 267 LYS A C 1
ATOM 2007 O O . LYS A 1 267 ? -25.224 -8.407 40.718 1.00 84.56 267 LYS A O 1
ATOM 2012 N N . VAL A 1 268 ? -23.008 -8.717 40.828 1.00 82.94 268 VAL A N 1
ATOM 2013 C CA . VAL A 1 268 ? -22.666 -7.286 40.720 1.00 82.94 268 VAL A CA 1
ATOM 2014 C C . VAL A 1 268 ? -23.137 -6.682 39.390 1.00 82.94 268 VAL A C 1
ATOM 2016 O O . VAL A 1 268 ? -23.594 -5.533 39.352 1.00 82.94 268 VAL A O 1
ATOM 2019 N N . ILE A 1 269 ? -23.026 -7.438 38.295 1.00 82.69 269 ILE A N 1
ATOM 2020 C CA . ILE A 1 269 ? -23.455 -7.005 36.962 1.00 82.69 269 ILE A CA 1
ATOM 2021 C C . ILE A 1 269 ? -24.986 -7.002 36.857 1.00 82.69 269 ILE A C 1
ATOM 2023 O O . ILE A 1 269 ? -25.544 -6.043 36.325 1.00 82.69 269 ILE A O 1
ATOM 2027 N N . GLU A 1 270 ? -25.672 -8.015 37.388 1.00 82.50 270 GLU A N 1
ATOM 2028 C CA . GLU A 1 270 ? -27.137 -8.102 37.427 1.00 82.50 270 GLU A CA 1
ATOM 2029 C C . GLU A 1 270 ? -27.755 -6.920 38.178 1.00 82.50 270 GLU A C 1
ATOM 2031 O O . GLU A 1 270 ? -28.631 -6.242 37.630 1.00 82.50 270 GLU A O 1
ATOM 2036 N N . ASP A 1 271 ? -27.233 -6.596 39.365 1.00 82.50 271 ASP A N 1
ATOM 2037 C CA . ASP A 1 271 ? -27.663 -5.432 40.148 1.00 82.50 271 ASP A CA 1
ATOM 2038 C C . ASP A 1 271 ? -27.542 -4.140 39.324 1.00 82.50 271 ASP A C 1
ATOM 2040 O O . ASP A 1 271 ? -28.458 -3.309 39.264 1.00 82.50 271 ASP A O 1
ATOM 2044 N N . ARG A 1 272 ? -26.430 -3.987 38.593 1.00 81.81 272 ARG A N 1
ATOM 2045 C CA . ARG A 1 272 ? -26.206 -2.823 37.731 1.00 81.81 272 ARG A CA 1
ATOM 2046 C C . ARG A 1 272 ? -27.127 -2.805 36.511 1.00 81.81 272 ARG A C 1
ATOM 2048 O O . ARG A 1 272 ? -27.623 -1.739 36.135 1.00 81.81 272 ARG A O 1
ATOM 2055 N N . MET A 1 273 ? -27.371 -3.947 35.876 1.00 79.50 273 MET A N 1
ATOM 2056 C CA . MET A 1 273 ? -28.295 -4.045 34.744 1.00 79.50 273 MET A CA 1
ATOM 2057 C C . MET A 1 273 ? -29.732 -3.725 35.162 1.00 79.50 273 MET A C 1
ATOM 2059 O O . MET A 1 273 ? -30.454 -3.062 34.407 1.00 79.50 273 MET A O 1
ATOM 2063 N N . ALA A 1 274 ? -30.132 -4.120 36.374 1.00 78.50 274 ALA A N 1
ATOM 2064 C CA . ALA A 1 274 ? -31.426 -3.779 36.948 1.00 78.50 274 ALA A CA 1
ATOM 2065 C C . ALA A 1 274 ? -31.568 -2.262 37.157 1.00 78.50 274 ALA A C 1
ATOM 2067 O O . ALA A 1 274 ? -32.583 -1.681 36.762 1.00 78.50 274 ALA A O 1
ATOM 2068 N N . GLU A 1 275 ? -30.546 -1.586 37.694 1.00 77.50 275 GLU A N 1
ATOM 2069 C CA . GLU A 1 275 ? -30.526 -0.120 37.823 1.00 77.50 275 GLU A CA 1
ATOM 2070 C C . GLU A 1 275 ? -30.605 0.598 36.469 1.00 77.50 275 GLU A C 1
ATOM 2072 O O . GLU A 1 275 ? -31.354 1.566 36.306 1.00 77.50 275 GLU A O 1
ATOM 2077 N N . VAL A 1 276 ? -29.824 0.140 35.487 1.00 74.75 276 VAL A N 1
ATOM 2078 C CA . VAL A 1 276 ? -29.770 0.735 34.146 1.00 74.75 276 VAL A CA 1
ATOM 2079 C C . VAL A 1 276 ? -31.102 0.569 33.419 1.00 74.75 276 VAL A C 1
ATOM 2081 O O . VAL A 1 276 ? -31.613 1.544 32.862 1.00 74.75 276 VAL A O 1
ATOM 2084 N N . SER A 1 277 ? -31.695 -0.625 33.480 1.00 68.19 277 SER A N 1
ATOM 2085 C CA . SER A 1 277 ? -33.019 -0.900 32.915 1.00 68.19 277 SER A CA 1
ATOM 2086 C C . SER A 1 277 ? -34.094 -0.046 33.580 1.00 68.19 277 SER A C 1
ATOM 2088 O O . SER A 1 277 ? -34.961 0.502 32.899 1.00 68.19 277 SER A O 1
ATOM 2090 N N . ARG A 1 278 ? -34.019 0.141 34.905 1.00 64.81 278 ARG A N 1
ATOM 2091 C CA . ARG A 1 278 ? -34.943 1.002 35.655 1.00 64.81 278 ARG A CA 1
ATOM 2092 C C . ARG A 1 278 ? -34.806 2.469 35.236 1.00 64.81 278 ARG A C 1
ATOM 2094 O O . ARG A 1 278 ? -35.813 3.115 34.963 1.00 64.81 278 ARG A O 1
ATOM 2101 N N . LYS A 1 279 ? -33.578 2.981 35.079 1.00 60.34 279 LYS A N 1
ATOM 2102 C CA . LYS A 1 279 ? -33.315 4.340 34.564 1.00 60.34 279 LYS A CA 1
ATOM 2103 C C . LYS A 1 279 ? -33.777 4.530 33.116 1.00 60.34 279 LYS A C 1
ATOM 2105 O O . LYS A 1 279 ? -34.321 5.583 32.800 1.00 60.34 279 LYS A O 1
ATOM 2110 N N . GLN A 1 280 ? -33.603 3.533 32.243 1.00 58.28 280 GLN A N 1
ATOM 2111 C CA . GLN A 1 280 ? -34.145 3.569 30.879 1.00 58.28 280 GLN A CA 1
ATOM 2112 C C . GLN A 1 280 ? -35.673 3.596 30.883 1.00 58.28 280 GLN A C 1
ATOM 2114 O O . GLN A 1 280 ? -36.252 4.437 30.201 1.00 58.28 280 GLN A O 1
ATOM 2119 N N . ARG A 1 281 ? -36.330 2.745 31.681 1.00 46.91 281 ARG A N 1
ATOM 2120 C CA . ARG A 1 281 ? -37.796 2.751 31.815 1.00 46.91 281 ARG A CA 1
ATOM 2121 C C . ARG A 1 281 ? -38.313 4.095 32.325 1.00 46.91 281 ARG A C 1
ATOM 2123 O O . ARG A 1 281 ? -39.249 4.621 31.740 1.00 46.91 281 ARG A O 1
ATOM 2130 N N . LEU A 1 282 ? -37.667 4.692 33.327 1.00 39.09 282 LEU A N 1
ATOM 2131 C CA . LEU A 1 282 ? -38.023 6.024 33.835 1.00 39.09 282 LEU A CA 1
ATOM 2132 C C . LEU A 1 282 ? -37.802 7.132 32.791 1.00 39.09 282 LEU A C 1
ATOM 2134 O O . LEU A 1 282 ? -38.630 8.030 32.679 1.00 39.09 282 LEU A O 1
ATOM 2138 N N . ALA A 1 283 ? -36.733 7.064 31.990 1.00 38.94 283 ALA A N 1
ATOM 2139 C CA . ALA A 1 283 ? -36.494 8.015 30.901 1.00 38.94 283 ALA A CA 1
ATOM 2140 C C . ALA A 1 283 ? -37.533 7.888 29.770 1.00 38.94 283 ALA A C 1
ATOM 2142 O O . ALA A 1 283 ? -37.986 8.903 29.248 1.00 38.94 283 ALA A O 1
ATOM 2143 N N . PHE A 1 284 ? -37.953 6.664 29.432 1.00 38.38 284 PHE A N 1
ATOM 2144 C CA . PHE A 1 284 ? -39.052 6.422 28.492 1.00 38.38 284 PHE A CA 1
ATOM 2145 C C . PHE A 1 284 ? -40.408 6.879 29.053 1.00 38.38 284 PHE A C 1
ATOM 2147 O O . PHE A 1 284 ? -41.225 7.398 28.299 1.00 38.38 284 PHE A O 1
ATOM 2154 N N . HIS A 1 285 ? -40.634 6.751 30.365 1.00 37.41 285 HIS A N 1
ATOM 2155 C CA . HIS A 1 285 ? -41.870 7.206 31.011 1.00 37.41 285 HIS A CA 1
ATOM 2156 C C . HIS A 1 285 ? -41.948 8.734 31.187 1.00 37.41 285 HIS A C 1
ATOM 2158 O O . HIS A 1 285 ? -43.043 9.277 31.298 1.00 37.41 285 HIS A O 1
ATOM 2164 N N . ARG A 1 286 ? -40.807 9.443 31.176 1.00 31.30 286 ARG A N 1
ATOM 2165 C CA . ARG A 1 286 ? -40.712 10.911 31.316 1.00 31.30 286 ARG A CA 1
ATOM 2166 C C . ARG A 1 286 ? -40.760 11.666 29.979 1.00 31.30 286 ARG A C 1
ATOM 2168 O O . ARG A 1 286 ? -40.284 12.794 29.895 1.00 31.30 286 ARG A O 1
ATOM 2175 N N . CYS A 1 287 ? -41.334 11.066 28.937 1.00 36.41 287 CYS A N 1
ATOM 2176 C CA . CYS A 1 287 ? -41.616 11.727 27.661 1.00 36.41 287 CYS A CA 1
ATOM 2177 C C . CYS A 1 287 ? -43.135 11.887 27.500 1.00 36.41 287 CYS A C 1
ATOM 2179 O O . CYS A 1 287 ? -43.787 11.199 26.722 1.00 36.41 287 CYS A O 1
ATOM 2181 N N . GLY A 1 288 ? -43.698 12.766 28.324 1.00 40.91 288 GLY A N 1
ATOM 2182 C CA . GLY A 1 288 ? -45.121 13.085 28.359 1.00 40.91 288 GLY A CA 1
ATOM 2183 C C . GLY A 1 288 ? -45.342 14.501 28.872 1.00 40.91 288 GLY A C 1
ATOM 2184 O O . GLY A 1 288 ? -46.118 14.698 29.791 1.00 40.91 288 GLY A O 1
ATOM 2185 N N . SER A 1 289 ? -44.585 15.473 28.363 1.00 39.62 289 SER A N 1
ATOM 2186 C CA . SER A 1 289 ? -44.917 16.893 28.503 1.00 39.62 289 SER A CA 1
ATOM 2187 C C . SER A 1 289 ? -44.034 17.700 27.561 1.00 39.62 289 SER A C 1
ATOM 2189 O O . SER A 1 289 ? -42.856 17.925 27.832 1.00 39.62 289 SER A O 1
ATOM 2191 N N . THR A 1 290 ? -44.570 18.024 26.388 1.00 33.75 290 THR A N 1
ATOM 2192 C CA . THR A 1 290 ? -44.713 19.402 25.889 1.00 33.75 290 THR A CA 1
ATOM 2193 C C . THR A 1 290 ? -45.276 19.370 24.469 1.00 33.75 290 THR A C 1
ATOM 2195 O O . THR A 1 290 ? -44.819 18.631 23.598 1.00 33.75 290 THR A O 1
ATOM 2198 N N . ASP A 1 291 ? -46.326 20.164 24.282 1.00 35.94 291 ASP A N 1
ATOM 2199 C CA . ASP A 1 291 ? -47.054 20.407 23.046 1.00 35.94 291 ASP A CA 1
ATOM 2200 C C . ASP A 1 291 ? -46.153 20.859 21.890 1.00 35.94 291 ASP A C 1
ATOM 2202 O O . ASP A 1 291 ? -45.437 21.854 22.005 1.00 35.94 291 ASP A O 1
ATOM 2206 N N . ARG A 1 292 ? -46.254 20.158 20.751 1.00 28.88 292 ARG A N 1
ATOM 2207 C CA . ARG A 1 292 ? -46.470 20.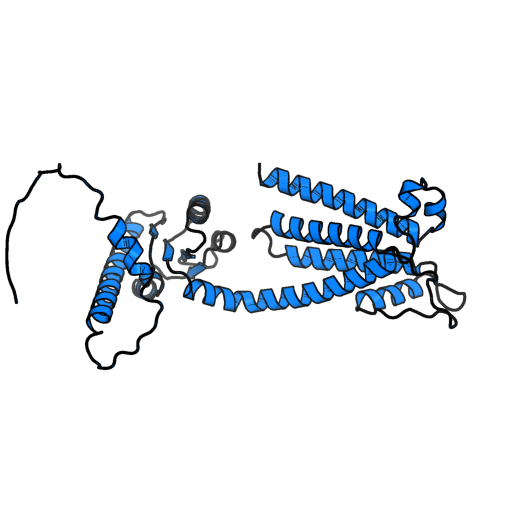687 19.382 1.00 28.88 292 ARG A CA 1
ATOM 2208 C C . ARG A 1 292 ? -46.160 19.597 18.341 1.00 28.88 292 ARG A C 1
ATOM 2210 O O . ARG A 1 292 ? -45.091 18.989 18.389 1.00 28.88 292 ARG A O 1
ATOM 2217 N N . PRO A 1 293 ? -47.050 19.339 17.365 1.00 31.92 293 PRO A N 1
ATOM 2218 C CA . PRO A 1 293 ? -46.839 18.291 16.379 1.00 31.92 293 PRO A CA 1
ATOM 2219 C C . PRO A 1 293 ? -45.918 18.795 15.262 1.00 31.92 293 PRO A C 1
ATOM 2221 O O . PRO A 1 293 ? -46.337 19.562 14.399 1.00 31.92 293 PRO A O 1
ATOM 2224 N N . VAL A 1 294 ? -44.668 18.331 15.228 1.00 30.53 294 VAL A N 1
ATOM 2225 C CA . VAL A 1 294 ? -43.851 18.396 14.007 1.00 30.53 294 VAL A CA 1
ATOM 2226 C C . VAL A 1 294 ? -43.909 17.036 13.326 1.00 30.53 294 VAL A C 1
ATOM 2228 O O . VAL A 1 294 ? -43.250 16.070 13.707 1.00 30.53 294 VAL A O 1
ATOM 2231 N N . SER A 1 295 ? -44.754 16.979 12.300 1.00 37.56 295 SER A N 1
ATOM 2232 C CA . SER A 1 295 ? -44.813 15.915 11.303 1.00 37.56 295 SER A CA 1
ATOM 2233 C C . SER A 1 295 ? -43.430 15.724 10.664 1.00 37.56 295 SER A C 1
ATOM 2235 O O . SER A 1 295 ? -42.969 16.577 9.906 1.00 37.56 295 SER A O 1
ATOM 2237 N N . SER A 1 296 ? -42.790 14.580 10.914 1.00 32.97 296 SER A N 1
ATOM 2238 C CA . SER A 1 296 ? -41.627 14.112 10.154 1.00 32.97 296 SER A CA 1
ATOM 2239 C C . SER A 1 296 ? -41.937 12.750 9.532 1.00 32.97 296 SER A C 1
ATOM 2241 O O . SER A 1 296 ? -42.250 11.776 10.215 1.00 32.97 296 SER A O 1
ATOM 2243 N N . ARG A 1 297 ? -41.884 12.711 8.197 1.00 37.47 297 ARG A N 1
ATOM 2244 C CA . ARG A 1 297 ? -42.437 11.689 7.288 1.00 37.47 297 ARG A CA 1
ATOM 2245 C C . ARG A 1 297 ? -41.812 10.287 7.347 1.00 37.47 297 ARG A C 1
ATOM 2247 O O . ARG A 1 297 ? -42.244 9.429 6.584 1.00 37.47 297 ARG A O 1
ATOM 2254 N N . ASN A 1 298 ? -40.859 10.006 8.235 1.00 36.72 298 ASN A N 1
ATOM 2255 C CA . ASN A 1 298 ? -40.106 8.740 8.213 1.00 36.72 298 ASN A CA 1
ATOM 2256 C C . ASN A 1 298 ? -40.503 7.696 9.269 1.00 36.72 298 ASN A C 1
ATOM 2258 O O . ASN A 1 298 ? -39.918 6.620 9.305 1.00 36.72 298 ASN A O 1
ATOM 2262 N N . THR A 1 299 ? -41.531 7.943 10.083 1.00 35.75 299 THR A N 1
ATOM 2263 C CA . THR A 1 299 ? -42.043 6.968 11.070 1.00 35.75 299 THR A CA 1
ATOM 2264 C C . THR A 1 299 ? -43.189 6.087 10.550 1.00 35.75 299 THR A C 1
ATOM 2266 O O . THR A 1 299 ? -43.766 5.306 11.307 1.00 35.75 299 THR A O 1
ATOM 2269 N N . SER A 1 300 ? -43.520 6.155 9.254 1.00 39.31 300 SER A N 1
ATOM 2270 C CA . SER A 1 300 ? -44.638 5.396 8.666 1.00 39.31 300 SER A CA 1
ATOM 2271 C C . SER A 1 300 ? -44.258 4.040 8.044 1.00 39.31 300 SER A C 1
ATOM 2273 O O . SER A 1 300 ? -45.156 3.235 7.780 1.00 39.31 300 SER A O 1
ATOM 2275 N N . SER A 1 301 ? -42.966 3.740 7.842 1.00 41.09 301 SER A N 1
ATOM 2276 C CA . SER A 1 301 ? -42.539 2.497 7.172 1.00 41.09 301 SER A CA 1
ATOM 2277 C C . SER A 1 301 ? -42.331 1.309 8.123 1.00 41.09 301 SER A C 1
ATOM 2279 O O . SER A 1 301 ? -42.639 0.180 7.743 1.00 41.09 301 SER A O 1
ATOM 2281 N N . ASP A 1 302 ? -41.930 1.531 9.379 1.00 37.91 302 ASP A N 1
ATOM 2282 C CA . ASP A 1 302 ? -41.658 0.427 10.319 1.00 37.91 302 ASP A CA 1
ATOM 2283 C C . ASP A 1 302 ? -42.917 -0.131 11.006 1.00 37.91 302 ASP A C 1
ATOM 2285 O O . ASP A 1 302 ? -42.953 -1.298 11.405 1.00 37.91 302 ASP A O 1
ATOM 2289 N N . ARG A 1 303 ? -44.013 0.642 11.075 1.00 37.97 303 ARG A N 1
ATOM 2290 C CA . ARG A 1 303 ? -45.258 0.191 11.729 1.00 37.97 303 ARG A CA 1
ATOM 2291 C C . ARG A 1 303 ? -46.060 -0.816 10.891 1.00 37.97 303 ARG A C 1
ATOM 2293 O O . ARG A 1 303 ? -46.808 -1.611 11.455 1.00 37.97 303 ARG A O 1
ATOM 2300 N N . ARG A 1 304 ? -45.867 -0.860 9.564 1.00 41.75 304 ARG A N 1
ATOM 2301 C CA . ARG A 1 304 ? -46.550 -1.836 8.686 1.00 41.75 304 ARG A CA 1
ATOM 2302 C C . ARG A 1 304 ? -45.912 -3.226 8.700 1.00 41.75 304 ARG A C 1
ATOM 2304 O O . ARG A 1 304 ? -46.590 -4.195 8.369 1.00 41.75 304 ARG A O 1
ATOM 2311 N N . ARG A 1 305 ? -44.645 -3.359 9.113 1.00 40.06 305 ARG A N 1
ATOM 2312 C CA . ARG A 1 305 ? -43.940 -4.653 9.069 1.00 40.06 305 ARG A CA 1
ATOM 2313 C C . ARG A 1 305 ? -44.280 -5.574 10.246 1.00 40.06 305 ARG A C 1
ATOM 2315 O O . ARG A 1 305 ? -44.243 -6.787 10.082 1.00 40.06 305 ARG A O 1
ATOM 2322 N N . TYR A 1 306 ? -44.703 -5.015 11.383 1.00 39.78 306 TYR A N 1
ATOM 2323 C CA . TYR A 1 306 ? -45.087 -5.796 12.569 1.00 39.78 306 TYR A CA 1
ATOM 2324 C C . TYR A 1 306 ? -46.590 -6.107 12.673 1.00 39.78 306 TYR A C 1
ATOM 2326 O O . TYR A 1 306 ? -46.956 -7.091 13.306 1.00 39.78 306 TYR A O 1
ATOM 2334 N N . GLN A 1 307 ? -47.472 -5.359 11.998 1.00 41.12 307 GLN A N 1
ATOM 2335 C CA . GLN A 1 307 ? -48.909 -5.691 11.958 1.00 41.12 307 GLN A CA 1
ATOM 2336 C C . GLN A 1 307 ? -49.266 -6.784 10.930 1.00 41.12 307 GLN A C 1
ATOM 2338 O O . GLN A 1 307 ? -50.342 -7.372 11.012 1.00 41.12 307 GLN A O 1
ATOM 2343 N N . GLY A 1 308 ? -48.364 -7.113 9.996 1.00 36.62 308 GLY A N 1
ATOM 2344 C CA . GLY A 1 308 ? -48.577 -8.166 8.991 1.00 36.62 308 GLY A CA 1
ATOM 2345 C C . GLY A 1 308 ? -48.362 -9.604 9.487 1.00 36.62 308 GLY A C 1
ATOM 2346 O O . GLY A 1 308 ? -48.873 -10.537 8.872 1.00 36.62 308 GLY A O 1
ATOM 2347 N N . LEU A 1 309 ? -47.646 -9.798 10.601 1.00 39.34 309 LEU A N 1
ATOM 2348 C CA . LEU A 1 309 ? -47.315 -11.129 11.141 1.00 39.34 309 LEU A CA 1
ATOM 2349 C C . LEU A 1 309 ? -48.301 -11.633 12.209 1.00 39.34 309 LEU A C 1
ATOM 2351 O O . LEU A 1 309 ? -48.314 -12.822 12.505 1.00 39.34 309 LEU A O 1
ATOM 2355 N N . ALA A 1 310 ? -49.187 -10.776 12.727 1.00 37.41 310 ALA A N 1
ATOM 2356 C CA . ALA A 1 310 ? -50.179 -11.154 13.741 1.00 37.41 310 ALA A CA 1
ATOM 2357 C C . ALA A 1 310 ? -51.509 -11.692 13.166 1.00 37.41 310 ALA A C 1
ATOM 2359 O O . ALA A 1 310 ? -52.400 -12.055 13.925 1.00 37.41 310 ALA A O 1
ATOM 2360 N N . ARG A 1 311 ? -51.669 -11.771 11.835 1.00 40.84 311 ARG A N 1
ATOM 2361 C CA . ARG A 1 311 ? -52.890 -12.301 11.185 1.00 40.84 311 ARG A CA 1
ATOM 2362 C C . ARG A 1 311 ? -52.777 -13.753 10.703 1.00 40.84 311 ARG A C 1
ATOM 2364 O O . ARG A 1 311 ? -53.625 -14.197 9.935 1.00 40.84 311 ARG A O 1
ATOM 2371 N N . ARG A 1 312 ? -51.744 -14.501 11.111 1.00 44.94 312 ARG A N 1
ATOM 2372 C CA . ARG A 1 312 ? -51.492 -15.851 10.573 1.00 44.94 312 ARG A CA 1
ATOM 2373 C C . ARG A 1 312 ? -51.103 -16.917 11.605 1.00 44.94 312 ARG A C 1
ATOM 2375 O O . ARG A 1 312 ? -50.315 -17.796 11.288 1.00 44.94 312 ARG A O 1
ATOM 2382 N N . CYS A 1 313 ? -51.709 -16.886 12.793 1.00 37.47 313 CYS A N 1
ATOM 2383 C CA . CYS A 1 313 ? -51.789 -18.071 13.652 1.00 37.47 313 CYS A CA 1
ATOM 2384 C C . CYS A 1 313 ? -53.254 -18.392 13.955 1.00 37.47 313 CYS A C 1
ATOM 2386 O O . CYS A 1 313 ? -53.994 -17.592 14.520 1.00 37.47 313 CYS A O 1
ATOM 2388 N N . SER A 1 314 ? -53.649 -19.565 13.476 1.00 41.22 314 SER A N 1
ATOM 2389 C CA . SER A 1 314 ? -54.966 -20.180 13.509 1.00 41.22 314 SER A CA 1
ATOM 2390 C C . SER A 1 314 ? -55.440 -20.540 14.915 1.00 41.22 314 SER A C 1
ATOM 2392 O O . SER A 1 314 ? -54.654 -20.882 15.796 1.00 41.22 314 SER A O 1
ATOM 2394 N N . ALA A 1 315 ? -56.762 -20.552 15.072 1.00 42.34 315 ALA A N 1
ATOM 2395 C CA . ALA A 1 315 ? -57.490 -21.078 16.214 1.00 42.34 315 ALA A CA 1
ATOM 2396 C C . ALA A 1 315 ? -57.195 -22.571 16.446 1.00 42.34 315 ALA A C 1
ATOM 2398 O O . ALA A 1 315 ? -57.765 -23.419 15.767 1.00 42.34 315 ALA A O 1
ATOM 2399 N N . ARG A 1 316 ? -56.294 -22.885 17.384 1.00 41.16 316 ARG A N 1
ATOM 2400 C CA . ARG A 1 316 ? -56.258 -24.113 18.208 1.00 41.16 316 ARG A CA 1
ATOM 2401 C C . ARG A 1 316 ? -55.007 -24.076 19.087 1.00 41.16 316 ARG A C 1
ATOM 2403 O O . ARG A 1 316 ? -53.969 -24.596 18.716 1.00 41.16 316 ARG A O 1
ATOM 2410 N N . CYS A 1 317 ? -55.134 -23.443 20.246 1.00 37.28 317 CYS A N 1
ATOM 2411 C CA . CYS A 1 317 ? -54.367 -23.767 21.448 1.00 37.28 317 CYS A CA 1
ATOM 2412 C C . CYS A 1 317 ? -55.169 -23.233 22.638 1.00 37.28 317 CYS A C 1
ATOM 2414 O O . CYS A 1 317 ? -54.915 -22.153 23.160 1.00 37.28 317 CYS A O 1
ATOM 2416 N N . ASN A 1 318 ? -56.207 -23.985 23.006 1.00 41.19 318 ASN A N 1
ATOM 2417 C CA . ASN A 1 318 ? -56.842 -23.873 24.312 1.00 41.19 318 ASN A CA 1
ATOM 2418 C C . ASN A 1 318 ? -55.961 -24.640 25.299 1.00 41.19 318 ASN A C 1
ATOM 2420 O O . ASN A 1 318 ? -56.032 -25.863 25.351 1.00 41.19 318 ASN A O 1
ATOM 2424 N N . ALA A 1 319 ? -55.134 -23.937 26.065 1.00 35.78 319 ALA A N 1
ATOM 2425 C CA . ALA A 1 319 ? -54.582 -24.467 27.303 1.00 35.78 319 ALA A CA 1
ATOM 2426 C C . ALA A 1 319 ? -54.279 -23.303 28.249 1.00 35.78 319 ALA A C 1
ATOM 2428 O O . ALA A 1 319 ? -53.375 -22.510 28.004 1.00 35.78 319 ALA A O 1
ATOM 2429 N N . GLY A 1 320 ? -55.054 -23.214 29.330 1.00 31.98 320 GLY A N 1
ATOM 2430 C CA . GLY A 1 320 ? -54.622 -22.522 30.542 1.00 31.98 320 GLY A CA 1
ATOM 2431 C C . GLY A 1 320 ? -54.922 -21.033 30.628 1.00 31.98 320 GLY A C 1
ATOM 2432 O O . GLY A 1 320 ? -54.048 -20.245 30.972 1.00 31.98 320 GLY A O 1
ATOM 2433 N N . ALA A 1 321 ? -56.181 -20.649 30.423 1.00 35.12 321 ALA A N 1
ATOM 2434 C CA . ALA A 1 321 ? -56.719 -19.543 31.199 1.00 35.12 321 ALA A CA 1
ATOM 2435 C C . ALA A 1 321 ? -56.757 -19.969 32.678 1.00 35.12 321 ALA A C 1
ATOM 2437 O O . ALA A 1 321 ? -57.579 -20.798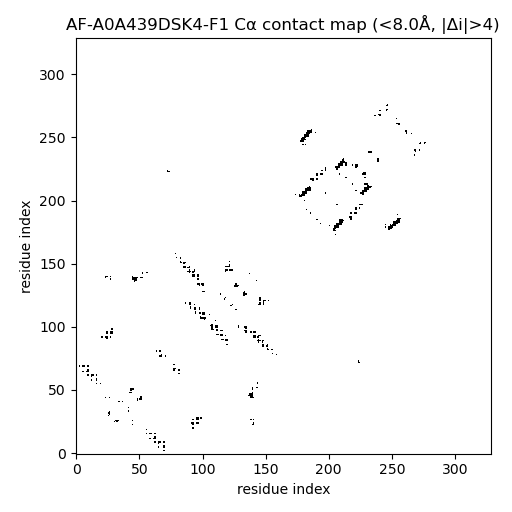 33.044 1.00 35.12 321 ALA A O 1
ATOM 2438 N N . ASN A 1 322 ? -55.891 -19.392 33.511 1.00 30.30 322 ASN A N 1
ATOM 2439 C CA . ASN A 1 322 ? -56.169 -19.175 34.929 1.00 30.30 322 ASN A CA 1
ATOM 2440 C C . ASN A 1 322 ? -55.754 -17.741 35.283 1.00 30.30 322 ASN A C 1
ATOM 2442 O O . ASN A 1 322 ? -54.605 -17.414 35.557 1.00 30.30 322 ASN A O 1
ATOM 2446 N N . ARG A 1 323 ? -56.765 -16.885 35.161 1.00 32.47 323 ARG A N 1
ATOM 2447 C CA . ARG A 1 323 ? -56.991 -15.590 35.822 1.00 32.47 323 ARG A CA 1
ATOM 2448 C C . ARG A 1 323 ? -56.787 -15.673 37.362 1.00 32.47 323 ARG A C 1
ATOM 2450 O O . ARG A 1 323 ? -56.652 -16.792 37.849 1.00 32.47 323 ARG A O 1
ATOM 2457 N N . PRO A 1 324 ? -56.960 -14.585 38.156 1.00 42.41 324 PRO A N 1
ATOM 2458 C CA . PRO A 1 324 ? -57.232 -13.178 37.794 1.00 42.41 324 PRO A CA 1
ATOM 2459 C C . PRO A 1 324 ? -56.522 -12.117 38.682 1.00 42.41 324 PRO A C 1
ATOM 2461 O O . PRO A 1 324 ? -55.937 -12.435 39.709 1.00 42.41 324 PRO A O 1
ATOM 2464 N N . SER A 1 325 ? -56.787 -10.841 38.340 1.00 33.88 325 SER A N 1
ATOM 2465 C CA . SER A 1 325 ? -57.044 -9.699 39.257 1.00 33.88 325 SER A CA 1
ATOM 2466 C C . SER A 1 325 ? -55.865 -9.179 40.100 1.00 33.88 325 SER A C 1
ATOM 2468 O O . SER A 1 325 ? -55.001 -9.928 40.509 1.00 33.88 325 SER A O 1
ATOM 2470 N N . ALA A 1 326 ? -55.730 -7.897 40.414 1.00 31.91 326 ALA A N 1
ATOM 2471 C CA . ALA A 1 326 ? -56.612 -6.738 40.355 1.00 31.91 326 ALA A CA 1
ATOM 2472 C C . ALA A 1 326 ? -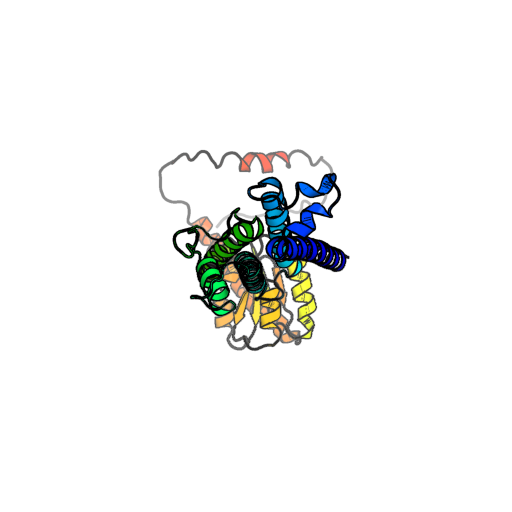55.694 -5.500 40.190 1.00 31.91 326 ALA A C 1
ATOM 2474 O O . ALA A 1 326 ? -54.510 -5.580 40.494 1.00 31.91 326 ALA A O 1
ATOM 2475 N N . ALA A 1 327 ? -56.130 -4.459 39.486 1.00 29.09 327 ALA A N 1
ATOM 2476 C CA . ALA A 1 327 ? -56.717 -3.246 40.069 1.00 29.09 327 ALA A CA 1
ATOM 2477 C C . ALA A 1 327 ? -55.684 -2.286 40.690 1.00 29.09 327 ALA A C 1
ATOM 2479 O O . ALA A 1 327 ? -54.678 -2.686 41.257 1.00 29.09 327 ALA A O 1
ATOM 2480 N N . CYS A 1 328 ? -55.959 -1.010 40.458 1.00 32.22 328 CYS A N 1
ATOM 2481 C CA . CYS A 1 328 ? -55.139 0.168 40.687 1.00 32.22 328 CYS A CA 1
ATOM 2482 C C . CYS A 1 328 ? -54.615 0.330 42.120 1.00 32.22 328 CYS A C 1
ATOM 2484 O O . CYS A 1 328 ? -55.353 0.052 43.059 1.00 32.22 328 CYS A O 1
ATOM 2486 N N . GLU A 1 329 ? -53.428 0.929 42.236 1.00 33.94 329 GLU A N 1
ATOM 2487 C CA . GLU A 1 329 ? -53.172 2.193 42.953 1.00 33.94 329 GLU A CA 1
ATOM 2488 C C . GLU A 1 329 ? -52.023 2.941 42.258 1.00 33.94 329 GLU A C 1
ATOM 2490 O O . GLU A 1 329 ? -51.065 2.270 41.802 1.00 33.94 329 GLU A O 1
#

Nearest PDB structures (foldseek):
  3dxf-assembly1_A  TM=6.820E-01  e=3.325E-02  Homo sapiens
  7uf8-assembly1_C  TM=6.172E-01  e=4.900E-02  Penicillium citrinum
  2wmd-assembly1_A-2  TM=5.951E-01  e=7.956E-02  Homo sapiens
  7uf8-assembly1_D  TM=6.160E-01  e=9.201E-02  Penicillium citrinum
  4zem-assembly1_A  TM=2.335E-01  e=8.561E-03  Thermochaetoides thermophila

Solvent-accessible surface area (backbone atoms only — not comparable to full-atom values): 18932 Å² total; per-residue (Å²): 109,75,66,59,54,43,52,51,50,44,51,54,46,48,53,52,48,50,52,55,50,52,51,38,37,46,40,44,69,37,61,68,58,47,77,76,42,60,80,93,51,46,65,63,64,35,61,81,40,62,68,45,52,54,51,54,52,47,49,53,51,50,43,47,53,41,50,50,60,64,46,57,70,79,51,99,52,51,69,58,52,47,34,52,48,28,43,49,50,13,40,54,26,23,31,30,44,26,51,82,56,53,54,98,90,38,60,63,68,61,44,15,49,54,56,19,50,41,24,59,75,55,44,81,75,84,44,68,56,98,88,40,68,49,55,77,77,54,50,42,39,38,56,52,12,38,52,27,14,45,48,23,53,53,50,48,55,52,49,52,49,52,59,65,43,44,68,56,48,55,56,51,51,60,69,68,33,78,34,26,36,40,37,38,37,76,50,82,81,47,48,65,53,54,58,50,49,59,68,71,48,61,93,69,48,40,43,33,36,35,30,69,59,80,81,46,84,54,45,67,56,41,44,51,63,63,32,46,79,44,70,34,54,79,92,40,64,66,59,60,65,67,49,74,60,66,83,35,57,74,46,78,45,72,54,48,93,48,67,68,61,39,55,56,50,48,52,58,49,50,56,46,45,51,52,50,52,50,52,51,52,51,57,65,68,68,72,79,85,79,95,75,91,78,91,65,91,78,72,69,68,69,62,60,67,63,64,66,66,74,80,75,76,78,100,78,81,92,77,80,91,76,82,81,86,78,83,90,133

pLDDT: mean 72.85, std 17.92, range [28.88, 94.5]

Radius of gyration: 31.95 Å; Cα contacts (8 Å, |Δi|>4): 325; chains: 1; bounding box: 90×45×77 Å

Organism: NCBI:txid1335622

Mean predicted aligned error: 17.44 Å

Foldseek 3Di:
DVLVVLVVVLVVLVVVLCVLLVVLLCCLQPVCVLVVDPPVCNLQFPQPNPVNLVVNVVSLVVSLVSQCVSCALVDPCSLVVSLVVLLVLLLSLQLSNCQPVDDPVGDNPVVSNVRSVCLLVLNPDFDDDPNDGPPPPRTVSNVSSNVSSVVSVVSVVVVVVCVVCVVVVLVVLVVQQQAEEEEEADDPVCLVVLLVCLVVDDPSYAYEYEHQDCPHPSNSVSVSSRYHYDHAHLVDLVRVLPDPNLLRYDHYHYDDPDPVSSVVNVVSSVVSNVVSVVVVVVVVVPPPDDDDDDDDPPPPPPVVVVVVPVPPDDPDDPDDPDDDDDDDD

Sequence (329 aa):
MRSTVAVAAVRAVSVVASLLLGYLVALALAPQVRDRAPATLQWFGRPGSWQTIAIVVTVLALLGILVVRAQGVRRPGAPVAVVAGLALISAVLGLASYWDCHDDEHPWFFRPLMFTASVVKGGTGDQSLGGQTCPTPTPVALEIARLSALAAIFLSVIGVAAALFRSRMDRLRVYFARSVTAVVDVDDDTLSMVSAIARTMDPRGTLVLITTSLDHPCVPEARNHGARVVAVDFDRPDTMKALSVWRKLDRLYLLSADPSSNLLRLKVIEDRMAEVSRKQRLAFHRCGSTDRPVSSRNTSSDRRRYQGLARRCSARCNAGANRPSAACE